Protein AF-A0A6J4FYZ9-F1 (afdb_monomer_lite)

Structure (mmCIF, N/CA/C/O backbone):
data_AF-A0A6J4FYZ9-F1
#
_entry.id   AF-A0A6J4FYZ9-F1
#
loop_
_atom_site.group_PDB
_atom_site.id
_atom_site.type_symbol
_atom_site.label_atom_id
_atom_site.label_alt_id
_atom_site.label_comp_id
_atom_site.label_asym_id
_atom_site.label_entity_id
_atom_site.label_seq_id
_atom_site.pdbx_PDB_ins_code
_atom_site.Cartn_x
_atom_site.Cartn_y
_atom_site.Cartn_z
_atom_site.occupancy
_atom_site.B_iso_or_equiv
_atom_site.auth_seq_id
_atom_site.auth_comp_id
_atom_site.auth_asym_id
_atom_site.auth_atom_id
_atom_site.pdbx_PDB_model_num
ATOM 1 N N . MET A 1 1 ? 8.877 -16.671 -11.175 1.00 48.12 1 MET A N 1
ATOM 2 C CA . MET A 1 1 ? 9.199 -16.629 -12.621 1.00 48.12 1 MET A CA 1
ATOM 3 C C . MET A 1 1 ? 9.478 -15.186 -12.995 1.00 48.12 1 MET A C 1
ATOM 5 O O . MET A 1 1 ? 8.787 -14.317 -12.484 1.00 48.12 1 MET A O 1
ATOM 9 N N . ASN A 1 2 ? 10.513 -14.926 -13.794 1.00 56.50 2 ASN A N 1
ATOM 10 C CA . ASN A 1 2 ? 10.922 -13.568 -14.157 1.00 56.50 2 ASN A CA 1
ATOM 11 C C . ASN A 1 2 ? 10.062 -13.095 -15.345 1.00 56.50 2 ASN A C 1
ATOM 13 O O . ASN A 1 2 ? 10.163 -13.687 -16.417 1.00 56.50 2 ASN A O 1
ATOM 17 N N . ALA A 1 3 ? 9.206 -12.084 -15.159 1.00 58.06 3 ALA A N 1
ATOM 18 C CA . ALA A 1 3 ? 8.241 -11.637 -16.180 1.00 58.06 3 ALA A CA 1
ATOM 19 C C . ALA A 1 3 ? 8.915 -11.150 -17.482 1.00 58.06 3 ALA A C 1
ATOM 21 O O . ALA A 1 3 ? 8.350 -11.272 -18.563 1.00 58.06 3 ALA A O 1
ATOM 22 N N . CYS A 1 4 ? 10.171 -10.695 -17.396 1.00 62.91 4 CYS A N 1
ATOM 23 C CA . CYS A 1 4 ? 10.978 -10.275 -18.546 1.00 62.91 4 CYS A CA 1
ATOM 24 C C . CYS A 1 4 ? 11.865 -11.383 -19.146 1.00 62.91 4 CYS A C 1
ATOM 26 O O . CYS A 1 4 ? 12.664 -11.100 -20.038 1.00 62.91 4 CYS A O 1
ATOM 28 N N . ALA A 1 5 ? 11.766 -12.638 -18.692 1.00 65.81 5 ALA A N 1
ATOM 29 C CA . ALA A 1 5 ? 12.561 -13.739 -19.254 1.00 65.81 5 ALA A CA 1
ATOM 30 C C . ALA A 1 5 ? 12.442 -13.898 -20.791 1.00 65.81 5 ALA A C 1
ATOM 32 O O . ALA A 1 5 ? 13.448 -14.240 -21.412 1.00 65.81 5 ALA A O 1
ATOM 33 N N . PRO A 1 6 ? 11.280 -13.642 -21.429 1.00 64.19 6 PRO A N 1
ATOM 34 C CA . PRO A 1 6 ? 11.163 -13.677 -22.888 1.00 64.19 6 PRO A CA 1
ATOM 35 C C . PRO A 1 6 ? 12.005 -12.599 -23.585 1.00 64.19 6 PRO A C 1
ATOM 37 O O . PRO A 1 6 ? 12.701 -12.907 -24.545 1.00 64.19 6 PRO A O 1
ATOM 40 N N . LEU A 1 7 ? 12.003 -11.369 -23.059 1.00 64.06 7 LEU A N 1
ATOM 41 C CA . LEU A 1 7 ? 12.799 -10.244 -23.569 1.00 64.06 7 LEU A CA 1
ATOM 42 C C . LEU A 1 7 ? 14.304 -10.535 -23.504 1.00 64.06 7 LEU A C 1
ATOM 44 O O . LEU A 1 7 ? 15.018 -10.307 -24.477 1.00 64.06 7 LEU A O 1
ATOM 48 N N . HIS A 1 8 ? 14.767 -11.109 -22.389 1.00 64.06 8 HIS A N 1
ATOM 49 C CA . HIS A 1 8 ? 16.162 -11.533 -22.237 1.00 64.06 8 HIS A CA 1
ATOM 50 C C . HIS A 1 8 ? 16.571 -12.571 -23.291 1.00 64.06 8 HIS A C 1
ATOM 52 O O . HIS A 1 8 ? 17.593 -12.400 -23.944 1.00 64.06 8 HIS A O 1
ATOM 58 N N . ARG A 1 9 ? 15.749 -13.604 -23.527 1.00 68.69 9 ARG A N 1
ATOM 59 C CA . ARG A 1 9 ? 16.063 -14.638 -24.531 1.00 68.69 9 ARG A CA 1
ATOM 60 C C . ARG A 1 9 ? 16.143 -14.084 -25.951 1.00 68.69 9 ARG A C 1
ATOM 62 O O . ARG A 1 9 ? 16.980 -14.538 -26.725 1.00 68.69 9 ARG A O 1
ATOM 69 N N . THR A 1 10 ? 15.277 -13.137 -26.308 1.00 69.38 10 THR A N 1
ATOM 70 C CA . THR A 1 10 ? 15.318 -12.499 -27.632 1.00 69.38 10 THR A CA 1
ATOM 71 C C . THR A 1 10 ? 16.612 -11.703 -27.813 1.00 69.38 10 THR A C 1
ATOM 73 O O . THR A 1 10 ? 17.240 -11.796 -28.865 1.00 69.38 10 THR A O 1
ATOM 76 N N . TYR A 1 11 ? 17.054 -10.992 -26.770 1.00 71.38 11 TYR A N 1
ATOM 77 C CA . TYR A 1 11 ? 18.312 -10.244 -26.783 1.00 71.38 11 TYR A CA 1
ATOM 78 C C . TYR A 1 11 ? 19.535 -11.169 -26.877 1.00 71.38 11 TYR A C 1
ATOM 80 O O . TYR A 1 11 ? 20.395 -10.971 -27.735 1.00 71.38 11 TYR A O 1
ATOM 88 N N . ASP A 1 12 ? 19.576 -12.226 -26.061 1.00 75.94 12 ASP A N 1
ATOM 89 C CA . ASP A 1 12 ? 20.669 -13.207 -26.052 1.00 75.94 12 ASP A CA 1
ATOM 90 C C . ASP A 1 12 ? 20.835 -13.881 -27.423 1.00 75.94 12 ASP A C 1
ATOM 92 O O . ASP A 1 12 ? 21.948 -14.020 -27.930 1.00 75.94 12 ASP A O 1
ATOM 96 N N . ASN A 1 13 ? 19.725 -14.248 -28.071 1.00 73.88 13 ASN A N 1
ATOM 97 C CA . ASN A 1 13 ? 19.752 -14.865 -29.397 1.00 73.88 13 ASN A CA 1
ATOM 98 C C . ASN A 1 13 ? 20.240 -13.903 -30.489 1.00 73.88 13 ASN A C 1
ATOM 100 O O . ASN A 1 13 ? 20.984 -14.328 -31.374 1.00 73.88 13 ASN A O 1
ATOM 104 N N . ALA A 1 14 ? 19.864 -12.622 -30.424 1.00 74.12 14 ALA A N 1
ATOM 105 C CA . ALA A 1 14 ? 20.330 -11.610 -31.371 1.00 74.12 14 ALA A CA 1
ATOM 106 C C . ALA A 1 14 ? 21.842 -11.358 -31.232 1.00 74.12 14 ALA A C 1
ATOM 108 O O . ALA A 1 14 ? 22.560 -11.318 -32.232 1.00 74.12 14 ALA A O 1
ATOM 109 N N . VAL A 1 15 ? 22.346 -11.272 -29.995 1.00 80.75 15 VAL A N 1
ATOM 110 C CA . VAL A 1 15 ? 23.783 -11.112 -29.712 1.00 80.75 15 VAL A CA 1
ATOM 111 C C . VAL A 1 15 ? 24.579 -12.338 -30.169 1.00 80.75 15 VAL A C 1
ATOM 113 O O . VAL A 1 15 ? 25.632 -12.189 -30.789 1.00 80.75 15 VAL A O 1
ATOM 116 N N . LEU A 1 16 ? 24.073 -13.552 -29.925 1.00 80.56 16 LEU A N 1
ATOM 117 C CA . LEU A 1 16 ? 24.716 -14.791 -30.376 1.00 80.56 16 LEU A CA 1
ATOM 118 C C . LEU A 1 16 ? 24.737 -14.921 -31.904 1.00 80.56 16 LEU A C 1
ATOM 120 O O . LEU A 1 16 ? 25.735 -15.374 -32.462 1.00 80.56 16 LEU A O 1
ATOM 124 N N . ALA A 1 17 ? 23.664 -14.519 -32.589 1.00 77.12 17 ALA A N 1
ATOM 125 C CA . ALA A 1 17 ? 23.619 -14.508 -34.050 1.00 77.12 17 ALA A CA 1
ATOM 126 C C . ALA A 1 17 ? 24.624 -13.503 -34.638 1.00 77.12 17 ALA A C 1
ATOM 128 O O . ALA A 1 17 ? 25.357 -13.841 -35.566 1.00 77.12 17 ALA A O 1
ATOM 129 N N . PHE A 1 18 ? 24.721 -12.307 -34.049 1.00 80.69 18 PHE A N 1
ATOM 130 C CA . PHE A 1 18 ? 25.707 -11.298 -34.438 1.00 80.69 18 PHE A CA 1
ATOM 131 C C . PHE A 1 18 ? 27.148 -11.790 -34.229 1.00 80.69 18 PHE A C 1
ATOM 133 O O . PHE A 1 18 ? 27.978 -11.659 -35.127 1.00 80.69 18 PHE A O 1
ATOM 140 N N . ALA A 1 19 ? 27.436 -12.416 -33.082 1.00 83.94 19 ALA A N 1
ATOM 141 C CA . ALA A 1 19 ? 28.751 -12.984 -32.786 1.00 83.94 19 ALA A CA 1
ATOM 142 C C . ALA A 1 19 ? 29.154 -14.082 -33.786 1.00 83.94 19 ALA A C 1
ATOM 144 O O . ALA A 1 19 ? 30.254 -14.027 -34.330 1.00 83.94 19 ALA A O 1
ATOM 145 N N . ARG A 1 20 ? 28.247 -15.016 -34.108 1.00 83.06 20 ARG A N 1
ATOM 146 C CA . ARG A 1 20 ? 28.497 -16.065 -35.117 1.00 83.06 20 ARG A CA 1
ATOM 147 C C . ARG A 1 20 ? 28.809 -15.489 -36.493 1.00 83.06 20 ARG A C 1
ATOM 149 O O . ARG A 1 20 ? 29.720 -15.953 -37.166 1.00 83.06 20 ARG A O 1
ATOM 156 N N . PHE A 1 21 ? 28.096 -14.441 -36.893 1.00 79.31 21 PHE A N 1
ATOM 157 C CA . PHE A 1 21 ? 28.334 -13.803 -38.184 1.00 79.31 21 PHE A CA 1
ATOM 158 C C . PHE A 1 21 ? 29.708 -13.116 -38.244 1.00 79.31 21 PHE A C 1
ATOM 160 O O . PHE A 1 21 ? 30.358 -13.102 -39.288 1.00 79.31 21 PHE A O 1
ATOM 167 N N . LEU A 1 22 ? 30.180 -12.557 -37.124 1.00 83.50 22 LEU A N 1
ATOM 168 C CA . LEU A 1 22 ? 31.539 -12.019 -37.025 1.00 83.50 22 LEU A CA 1
ATOM 169 C C . LEU A 1 22 ? 32.599 -13.125 -37.079 1.00 83.50 22 LEU A C 1
ATOM 171 O O . LEU A 1 22 ? 33.616 -12.940 -37.744 1.00 83.50 22 LEU A O 1
ATOM 175 N N . GLU A 1 23 ? 32.358 -14.264 -36.426 1.00 85.19 23 GLU A N 1
ATOM 176 C CA . GLU A 1 23 ? 33.244 -15.436 -36.474 1.00 85.19 23 GLU A CA 1
ATOM 177 C C . GLU A 1 23 ? 33.387 -15.982 -37.903 1.00 85.19 23 GLU A C 1
ATOM 179 O O . GLU A 1 23 ? 34.497 -16.277 -38.337 1.00 85.19 23 GLU A O 1
ATOM 184 N N . GLU A 1 24 ? 32.295 -16.038 -38.669 1.00 83.81 24 GLU A N 1
ATOM 185 C CA . GLU A 1 24 ? 32.300 -16.476 -40.074 1.00 83.81 24 GLU A CA 1
ATOM 186 C C . GLU A 1 24 ? 33.081 -15.535 -41.005 1.00 83.81 24 GLU A C 1
ATOM 188 O O . GLU A 1 24 ? 33.586 -15.961 -42.044 1.00 83.81 24 GLU A O 1
ATOM 193 N N . GLN A 1 25 ? 33.183 -14.251 -40.652 1.00 79.75 25 GLN A N 1
ATOM 194 C CA . GLN A 1 25 ? 33.897 -13.236 -41.439 1.00 79.75 25 GLN A CA 1
ATOM 195 C C . GLN A 1 25 ? 35.332 -12.998 -40.950 1.00 79.75 25 GLN A C 1
ATOM 197 O O . GLN A 1 25 ? 36.050 -12.185 -41.540 1.00 79.75 25 GLN A O 1
ATOM 202 N N . ALA A 1 26 ? 35.748 -13.663 -39.872 1.00 86.31 26 ALA A N 1
ATOM 203 C CA . ALA A 1 26 ? 37.076 -13.501 -39.309 1.00 86.31 26 ALA A CA 1
ATOM 204 C C . ALA A 1 26 ? 38.130 -14.174 -40.196 1.00 86.31 26 ALA A C 1
ATOM 206 O O . ALA A 1 26 ? 38.008 -15.339 -40.573 1.00 86.31 26 ALA A O 1
ATOM 207 N N . VAL A 1 27 ? 39.209 -13.448 -40.482 1.00 83.94 27 VAL A N 1
ATOM 208 C CA . VAL A 1 27 ? 40.411 -13.995 -41.122 1.00 83.94 27 VAL A CA 1
ATOM 209 C C . VAL A 1 27 ? 41.533 -13.914 -40.096 1.00 83.94 27 VAL A C 1
ATOM 211 O O . VAL A 1 27 ? 41.786 -12.844 -39.546 1.00 83.94 27 VAL A O 1
ATOM 214 N N . ASP A 1 28 ? 42.144 -15.056 -39.774 1.00 84.25 28 ASP A N 1
ATOM 215 C CA . ASP A 1 28 ? 43.159 -15.192 -38.715 1.00 84.25 28 ASP A CA 1
ATOM 216 C C . ASP A 1 28 ? 42.717 -14.632 -37.345 1.00 84.25 28 ASP A C 1
ATOM 218 O O . ASP A 1 28 ? 43.511 -14.093 -36.575 1.00 84.25 28 ASP A O 1
ATOM 222 N N . GLY A 1 29 ? 41.421 -14.740 -37.034 1.00 82.50 29 GLY A N 1
ATOM 223 C CA . GLY A 1 29 ? 40.842 -14.237 -35.783 1.00 82.50 29 GLY A CA 1
ATOM 224 C C . GLY A 1 29 ? 40.649 -12.718 -35.734 1.00 82.50 29 GLY A C 1
ATOM 225 O O . GLY A 1 29 ? 40.253 -12.189 -34.697 1.00 82.50 29 GLY A O 1
ATOM 226 N N . ALA A 1 30 ? 40.894 -12.011 -36.840 1.00 84.75 30 ALA A N 1
ATOM 227 C CA . ALA A 1 30 ? 40.659 -10.580 -36.962 1.00 84.75 30 ALA A CA 1
ATOM 228 C C . ALA A 1 30 ? 39.452 -10.290 -37.864 1.00 84.75 30 ALA A C 1
ATOM 230 O O . ALA A 1 30 ? 39.295 -10.869 -38.940 1.00 84.75 30 ALA A O 1
ATOM 231 N N . VAL A 1 31 ? 38.620 -9.335 -37.441 1.00 87.69 31 VAL A N 1
ATOM 232 C CA . VAL A 1 31 ? 37.529 -8.783 -38.252 1.00 87.69 31 VAL A CA 1
ATOM 233 C C . VAL A 1 31 ? 37.805 -7.297 -38.496 1.00 87.69 31 VAL A C 1
ATOM 235 O O . VAL A 1 31 ? 37.980 -6.547 -37.532 1.00 87.69 31 VAL A O 1
ATOM 238 N N . PRO A 1 32 ? 37.840 -6.828 -39.757 1.00 88.69 32 PRO A N 1
ATOM 239 C CA . PRO A 1 32 ? 38.005 -5.409 -40.054 1.00 88.69 32 PRO A CA 1
ATOM 240 C C . PRO A 1 32 ? 36.867 -4.566 -39.464 1.00 88.69 32 PRO A C 1
ATOM 242 O O . PRO A 1 32 ? 35.693 -4.913 -39.596 1.00 88.69 32 PRO A O 1
ATOM 245 N N . VAL A 1 33 ? 37.198 -3.411 -38.881 1.00 84.38 33 VAL A N 1
ATOM 246 C CA . VAL A 1 33 ? 36.219 -2.512 -38.233 1.00 84.38 33 VAL A CA 1
ATOM 247 C C . VAL A 1 33 ? 35.094 -2.092 -39.186 1.00 84.38 33 VAL A C 1
ATOM 249 O O . VAL A 1 33 ? 33.934 -2.023 -38.782 1.00 84.38 33 VAL A O 1
ATOM 252 N N . ASP A 1 34 ? 35.404 -1.878 -40.463 1.00 85.25 34 ASP A N 1
ATOM 253 C CA . ASP A 1 34 ? 34.407 -1.485 -41.465 1.00 85.25 34 ASP A CA 1
ATOM 254 C C . ASP A 1 34 ? 33.380 -2.595 -41.734 1.00 85.25 34 ASP A C 1
ATOM 256 O O . ASP A 1 34 ? 32.220 -2.313 -42.029 1.00 85.25 34 ASP A O 1
ATOM 260 N N . ARG A 1 35 ? 33.768 -3.867 -41.560 1.00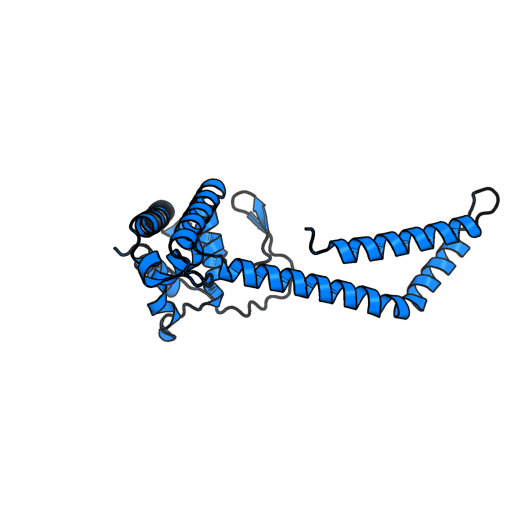 81.44 35 ARG A N 1
ATOM 261 C CA . ARG A 1 35 ? 32.851 -5.015 -41.656 1.00 81.44 35 ARG A CA 1
ATOM 262 C C . ARG A 1 35 ? 31.927 -5.099 -40.449 1.00 81.44 35 ARG A C 1
ATOM 264 O O . ARG A 1 35 ? 30.744 -5.372 -40.632 1.00 81.44 35 ARG A O 1
ATOM 271 N N . ILE A 1 36 ? 32.439 -4.805 -39.252 1.00 84.38 36 ILE A N 1
ATOM 272 C CA . ILE A 1 36 ? 31.635 -4.732 -38.023 1.00 84.38 36 ILE A CA 1
ATOM 273 C C . ILE A 1 36 ? 30.574 -3.635 -38.162 1.00 84.38 36 ILE A C 1
ATOM 275 O O . ILE A 1 36 ? 29.399 -3.886 -37.908 1.00 84.38 36 ILE A O 1
ATOM 279 N N . ARG A 1 37 ? 30.968 -2.442 -38.630 1.00 85.19 37 ARG A N 1
ATOM 280 C CA . ARG A 1 37 ? 30.043 -1.319 -38.862 1.00 85.19 37 ARG A CA 1
ATOM 281 C C . ARG A 1 37 ? 28.991 -1.650 -39.916 1.00 85.19 37 ARG A C 1
ATOM 283 O O . ARG A 1 37 ? 27.810 -1.541 -39.632 1.00 85.19 37 ARG A O 1
ATOM 290 N N . ALA A 1 38 ? 29.399 -2.173 -41.073 1.00 83.31 38 ALA A N 1
ATOM 291 C CA . ALA A 1 38 ? 28.464 -2.554 -42.134 1.00 83.31 38 ALA A CA 1
ATOM 292 C C . ALA A 1 38 ? 27.500 -3.687 -41.734 1.00 83.31 38 ALA A C 1
ATOM 294 O O . ALA A 1 38 ? 26.437 -3.843 -42.335 1.00 83.31 38 ALA A O 1
ATOM 295 N N . LEU A 1 39 ? 27.881 -4.535 -40.776 1.00 79.75 39 LEU A N 1
ATOM 296 C CA . LEU A 1 39 ? 26.996 -5.553 -40.215 1.00 79.75 39 LEU A CA 1
ATOM 297 C C . LEU A 1 39 ? 26.031 -4.952 -39.189 1.00 79.75 39 LEU A C 1
ATOM 299 O O . LEU A 1 39 ? 24.847 -5.265 -39.234 1.00 79.75 39 LEU A O 1
ATOM 303 N N . ALA A 1 40 ? 26.512 -4.071 -38.311 1.00 79.81 40 ALA A N 1
ATOM 304 C CA . ALA A 1 40 ? 25.669 -3.351 -37.360 1.00 79.81 40 ALA A CA 1
ATOM 305 C C . ALA A 1 40 ? 24.629 -2.476 -38.080 1.00 79.81 40 ALA A C 1
ATOM 307 O O . ALA A 1 40 ? 23.451 -2.537 -37.745 1.00 79.81 40 ALA A O 1
ATOM 308 N N . ASP A 1 41 ? 25.036 -1.746 -39.120 1.00 82.19 41 ASP A N 1
ATOM 309 C CA . ASP A 1 41 ? 24.139 -0.915 -39.930 1.00 82.19 41 ASP A CA 1
ATOM 310 C C . ASP A 1 41 ? 23.083 -1.760 -40.651 1.00 82.19 41 ASP A C 1
ATOM 312 O O . ASP A 1 41 ? 21.925 -1.358 -40.735 1.00 82.19 41 ASP A O 1
ATOM 316 N N . ARG A 1 42 ? 23.450 -2.961 -41.123 1.00 76.06 42 ARG A N 1
ATOM 317 C CA . ARG A 1 42 ? 22.486 -3.919 -41.687 1.00 76.06 42 ARG A CA 1
ATOM 318 C C . ARG A 1 42 ? 21.531 -4.457 -40.638 1.00 76.06 42 ARG A C 1
ATOM 320 O O . ARG A 1 42 ? 20.342 -4.464 -40.899 1.00 76.06 42 ARG A O 1
ATOM 327 N N . LEU A 1 43 ? 22.013 -4.826 -39.455 1.00 72.75 43 LEU A N 1
ATOM 328 C CA . LEU A 1 43 ? 21.160 -5.289 -38.360 1.00 72.75 43 LEU A CA 1
ATOM 329 C C . LEU A 1 43 ? 20.169 -4.202 -37.912 1.00 72.75 43 LEU A C 1
ATOM 331 O O . LEU A 1 43 ? 19.038 -4.506 -37.551 1.00 72.75 43 LEU A O 1
ATOM 335 N N . VAL A 1 44 ? 20.581 -2.932 -37.952 1.00 72.62 44 VAL A N 1
ATOM 336 C CA . VAL A 1 44 ? 19.715 -1.779 -37.664 1.00 72.62 44 VAL A CA 1
ATOM 337 C C . VAL A 1 44 ? 18.726 -1.527 -38.808 1.00 72.62 44 VAL A C 1
ATOM 339 O O . VAL A 1 44 ? 17.555 -1.268 -38.544 1.00 72.62 44 VAL A O 1
ATOM 342 N N . ALA A 1 45 ? 19.156 -1.641 -40.067 1.00 71.31 45 ALA A N 1
ATOM 343 C CA . ALA A 1 45 ? 18.296 -1.458 -41.240 1.00 71.31 45 ALA A CA 1
ATOM 344 C C . ALA A 1 45 ? 17.271 -2.597 -41.416 1.00 71.31 45 ALA A C 1
ATOM 346 O O . ALA A 1 45 ? 16.108 -2.340 -41.717 1.00 71.31 45 ALA A O 1
ATOM 347 N N . GLU A 1 46 ? 17.686 -3.841 -41.181 1.00 64.62 46 GLU A N 1
ATOM 348 C CA . GLU A 1 46 ? 16.847 -5.047 -41.107 1.00 64.62 46 GLU A CA 1
ATOM 349 C C . GLU A 1 46 ? 16.104 -5.142 -39.765 1.00 64.62 46 GLU A C 1
ATOM 351 O O . GLU A 1 46 ? 15.185 -5.943 -39.617 1.00 64.62 46 GLU A O 1
ATOM 356 N N . GLY A 1 47 ? 16.440 -4.286 -38.793 1.00 56.66 47 GLY A N 1
ATOM 357 C CA . GLY A 1 47 ? 15.803 -4.206 -37.477 1.00 56.66 47 GLY A CA 1
ATOM 358 C C . GLY A 1 47 ? 14.289 -3.988 -37.542 1.00 56.66 47 GLY A C 1
ATOM 359 O O . GLY A 1 47 ? 13.586 -4.366 -36.609 1.00 56.66 47 GLY A O 1
ATOM 360 N N . GLY A 1 48 ? 13.764 -3.502 -38.673 1.00 60.31 48 GLY A N 1
ATOM 361 C CA . GLY A 1 48 ? 12.327 -3.478 -38.956 1.00 60.31 48 GLY A CA 1
ATOM 362 C C . GLY A 1 48 ? 11.651 -4.860 -38.981 1.00 60.31 48 GLY A C 1
ATOM 363 O O . GLY A 1 48 ? 10.455 -4.936 -38.717 1.00 60.31 48 GLY A O 1
ATOM 364 N N . GLU A 1 49 ? 12.382 -5.952 -39.240 1.00 60.56 49 GLU A N 1
ATOM 365 C CA . GLU A 1 49 ? 11.876 -7.335 -39.151 1.00 60.56 49 GLU A CA 1
ATOM 366 C C . GLU A 1 49 ? 11.966 -7.918 -37.731 1.00 60.56 49 GLU A C 1
ATOM 368 O O . GLU A 1 49 ? 11.211 -8.827 -37.383 1.00 60.56 49 GLU A O 1
ATOM 373 N N . LEU A 1 50 ? 12.858 -7.387 -36.886 1.00 66.75 50 LEU A N 1
ATOM 374 C CA . LEU A 1 50 ? 12.976 -7.765 -35.472 1.00 66.75 50 LEU A CA 1
ATOM 375 C C . LEU A 1 50 ? 12.022 -6.967 -34.575 1.00 66.75 50 LEU A C 1
ATOM 377 O O . LEU A 1 50 ? 11.615 -7.466 -33.524 1.00 66.75 50 LEU A O 1
ATOM 381 N N . GLU A 1 51 ? 11.623 -5.768 -35.000 1.00 70.06 51 GLU A N 1
ATOM 382 C CA . GLU A 1 51 ? 10.668 -4.901 -34.304 1.00 70.06 51 GLU A CA 1
ATOM 383 C C . GLU A 1 51 ? 9.371 -5.641 -33.912 1.00 70.06 51 GLU A C 1
ATOM 385 O O . GLU A 1 51 ? 9.027 -5.629 -32.730 1.00 70.06 51 GLU A O 1
ATOM 390 N N . PRO A 1 52 ? 8.698 -6.412 -34.795 1.00 73.44 52 PRO A N 1
ATOM 391 C CA . PRO A 1 52 ? 7.502 -7.172 -34.426 1.00 73.44 52 PRO A CA 1
ATOM 392 C C . PRO A 1 52 ? 7.767 -8.220 -33.338 1.00 73.44 52 PRO A C 1
ATOM 394 O O . PRO A 1 52 ? 6.904 -8.470 -32.494 1.00 73.44 52 PRO A O 1
ATOM 397 N N . HIS A 1 53 ? 8.957 -8.830 -33.329 1.00 70.50 53 HIS A N 1
ATOM 398 C CA . HIS A 1 53 ? 9.343 -9.812 -32.317 1.00 70.50 53 HIS A CA 1
ATOM 399 C C . HIS A 1 53 ? 9.596 -9.155 -30.956 1.00 70.50 53 HIS A C 1
ATOM 401 O O . HIS A 1 53 ? 9.158 -9.689 -29.931 1.00 70.50 53 HIS A O 1
ATOM 407 N N . PHE A 1 54 ? 10.251 -7.992 -30.933 1.00 72.50 54 PHE A N 1
ATOM 408 C CA . PHE A 1 54 ? 10.449 -7.214 -29.710 1.00 72.50 54 PHE A CA 1
ATOM 409 C C . PHE A 1 54 ? 9.132 -6.648 -29.180 1.00 72.50 54 PHE A C 1
ATOM 411 O O . PHE A 1 54 ? 8.831 -6.855 -28.003 1.00 72.50 54 PHE A O 1
ATOM 418 N N . SER A 1 55 ? 8.298 -6.050 -30.036 1.00 76.50 55 SER A N 1
ATOM 419 C CA . SER A 1 55 ? 6.974 -5.548 -29.649 1.00 76.50 55 SER A CA 1
ATOM 420 C C . SER A 1 55 ? 6.075 -6.665 -29.106 1.00 76.50 55 SER A C 1
ATOM 422 O O . SER A 1 55 ? 5.371 -6.471 -28.116 1.00 76.50 55 SER A O 1
ATOM 424 N N . ALA A 1 56 ? 6.110 -7.866 -29.698 1.00 77.50 56 ALA A N 1
ATOM 425 C CA . ALA A 1 56 ? 5.353 -9.013 -29.193 1.00 77.50 56 ALA A CA 1
ATOM 426 C C . ALA A 1 56 ? 5.865 -9.496 -27.823 1.00 77.50 56 ALA A C 1
ATOM 428 O O . ALA A 1 56 ? 5.065 -9.803 -26.934 1.00 77.50 56 ALA A O 1
ATOM 429 N N . ALA A 1 57 ? 7.186 -9.549 -27.628 1.00 76.19 57 ALA A N 1
ATOM 430 C CA . ALA A 1 57 ? 7.788 -9.915 -26.346 1.00 76.19 57 ALA A CA 1
ATOM 431 C C . ALA A 1 57 ? 7.492 -8.875 -25.249 1.00 76.19 57 ALA A C 1
ATOM 433 O O . ALA A 1 57 ? 7.210 -9.245 -24.106 1.00 76.19 57 ALA A O 1
ATOM 434 N N . GLU A 1 58 ? 7.502 -7.589 -25.597 1.00 77.44 58 GLU A N 1
ATOM 435 C CA . GLU A 1 58 ? 7.107 -6.493 -24.714 1.00 77.44 58 GLU A CA 1
ATOM 436 C C . GLU A 1 58 ? 5.626 -6.586 -24.337 1.00 77.44 58 GLU A C 1
ATOM 438 O O . GLU A 1 58 ? 5.299 -6.584 -23.149 1.00 77.44 58 GLU A O 1
ATOM 443 N N . ALA A 1 59 ? 4.732 -6.766 -25.313 1.00 79.56 59 ALA A N 1
ATOM 444 C CA . ALA A 1 59 ? 3.301 -6.927 -25.065 1.00 79.56 59 ALA A CA 1
ATOM 445 C C . ALA A 1 59 ? 3.009 -8.120 -24.138 1.00 79.56 59 ALA A C 1
ATOM 447 O O . ALA A 1 59 ? 2.199 -8.012 -23.212 1.00 79.56 59 ALA A O 1
ATOM 448 N N . LEU A 1 60 ? 3.711 -9.244 -24.330 1.00 77.94 60 LEU A N 1
ATOM 449 C CA . LEU A 1 60 ? 3.631 -10.403 -23.440 1.00 77.94 60 LEU A CA 1
ATOM 450 C C . LEU A 1 60 ? 4.092 -10.060 -22.020 1.00 77.94 60 LEU A C 1
ATOM 452 O O . LEU A 1 60 ? 3.374 -10.369 -21.068 1.00 77.94 60 LEU A O 1
ATOM 456 N N . CYS A 1 61 ? 5.233 -9.388 -21.869 1.00 78.00 61 CYS A N 1
ATOM 457 C CA . CYS A 1 61 ? 5.733 -8.951 -20.566 1.00 78.00 61 CYS A CA 1
ATOM 458 C C . CYS A 1 61 ? 4.727 -8.033 -19.855 1.00 78.00 61 CYS A C 1
ATOM 460 O O . CYS A 1 61 ? 4.332 -8.308 -18.720 1.00 78.00 61 CYS A O 1
ATOM 462 N N . VAL A 1 62 ? 4.233 -7.000 -20.544 1.00 79.44 62 VAL A N 1
ATOM 463 C CA . VAL A 1 62 ? 3.218 -6.073 -20.021 1.00 79.44 62 VAL A CA 1
ATOM 464 C C . VAL A 1 62 ? 1.954 -6.828 -19.608 1.00 79.44 62 VAL A C 1
ATOM 466 O O . VAL A 1 62 ? 1.425 -6.590 -18.521 1.00 79.44 62 VAL A O 1
ATOM 469 N N . SER A 1 63 ? 1.488 -7.778 -20.424 1.00 73.50 63 SER A N 1
ATOM 470 C CA . SER A 1 63 ? 0.303 -8.582 -20.105 1.00 73.50 63 SER A CA 1
ATOM 471 C C . SER A 1 63 ? 0.498 -9.453 -18.860 1.00 73.50 63 SER A C 1
ATOM 473 O O . SER A 1 63 ? -0.401 -9.524 -18.024 1.00 73.50 63 SER A O 1
ATOM 475 N N . GLN A 1 64 ? 1.678 -10.058 -18.685 1.00 73.44 64 GLN A N 1
ATOM 476 C CA . GLN A 1 64 ? 2.002 -10.886 -17.522 1.00 73.44 64 GLN A CA 1
ATOM 477 C C . GLN A 1 64 ? 2.147 -10.044 -16.259 1.00 73.44 64 GLN A C 1
ATOM 479 O O . GLN A 1 64 ? 1.613 -10.413 -15.215 1.00 73.44 64 GLN A O 1
ATOM 484 N N . VAL A 1 65 ? 2.819 -8.893 -16.346 1.00 71.31 65 VAL A N 1
ATOM 485 C CA . VAL A 1 65 ? 2.912 -7.934 -15.239 1.00 71.31 65 VAL A CA 1
ATOM 486 C C . VAL A 1 65 ? 1.516 -7.470 -14.830 1.00 71.31 65 VAL A C 1
ATOM 488 O O . VAL A 1 65 ? 1.199 -7.487 -13.643 1.00 71.31 65 VAL A O 1
ATOM 491 N N . ARG A 1 66 ? 0.651 -7.140 -15.795 1.00 67.81 66 ARG A N 1
ATOM 492 C CA . ARG A 1 66 ? -0.736 -6.737 -15.534 1.00 67.81 66 ARG A CA 1
ATOM 493 C C . ARG A 1 66 ? -1.565 -7.867 -14.922 1.00 67.81 66 ARG A C 1
ATOM 495 O O . ARG A 1 66 ? -2.302 -7.625 -13.975 1.00 67.81 66 ARG A O 1
ATOM 502 N N . ALA A 1 67 ? -1.433 -9.096 -15.417 1.00 60.19 67 ALA A N 1
ATOM 503 C CA . ALA A 1 67 ? -2.102 -10.261 -14.838 1.00 60.19 67 ALA A CA 1
ATOM 504 C C . ALA A 1 67 ? -1.650 -10.500 -13.388 1.00 60.19 67 ALA A C 1
ATOM 506 O O . ALA A 1 67 ? -2.483 -10.684 -12.505 1.00 60.19 67 ALA A O 1
ATOM 507 N N . HIS A 1 68 ? -0.347 -10.392 -13.118 1.00 64.12 68 HIS A N 1
ATOM 508 C CA . HIS A 1 68 ? 0.197 -10.475 -11.764 1.00 64.12 68 HIS A CA 1
ATOM 509 C C . HIS A 1 68 ? -0.269 -9.333 -10.858 1.00 64.12 68 HIS A C 1
ATOM 511 O O . HIS A 1 68 ? -0.512 -9.574 -9.679 1.00 64.12 68 HIS A O 1
ATOM 517 N N . GLN A 1 69 ? -0.412 -8.112 -11.379 1.00 62.72 69 GLN A N 1
ATOM 518 C CA . GLN A 1 69 ? -0.977 -6.983 -10.635 1.00 62.72 69 GLN A CA 1
ATOM 519 C C . GLN A 1 69 ? -2.445 -7.236 -10.279 1.00 62.72 69 GLN A C 1
ATOM 521 O O . GLN A 1 69 ? -2.807 -7.114 -9.113 1.00 62.72 69 GLN A O 1
ATOM 526 N N . LEU A 1 70 ? -3.261 -7.686 -11.236 1.00 57.03 70 LEU A N 1
ATOM 527 C CA . LEU A 1 70 ? -4.667 -8.031 -11.001 1.00 57.03 70 LEU A CA 1
ATOM 528 C C . LEU A 1 70 ? -4.816 -9.182 -9.995 1.00 57.03 70 LEU A C 1
ATOM 530 O O . LEU A 1 70 ? -5.675 -9.136 -9.112 1.00 57.03 70 LEU A O 1
ATOM 534 N N . ASP A 1 71 ? -3.965 -10.204 -10.078 1.00 54.91 71 ASP A N 1
ATOM 535 C CA . ASP A 1 71 ? -3.957 -11.286 -9.095 1.00 54.91 71 ASP A CA 1
ATOM 536 C C . ASP A 1 71 ? -3.460 -10.805 -7.727 1.00 54.91 71 ASP A C 1
ATOM 538 O O . ASP A 1 71 ? -4.039 -11.176 -6.706 1.00 54.91 71 ASP A O 1
ATOM 542 N N . ALA A 1 72 ? -2.459 -9.928 -7.662 1.00 60.12 72 ALA A N 1
ATOM 543 C CA . ALA A 1 72 ? -2.027 -9.316 -6.407 1.00 60.12 72 ALA A CA 1
ATOM 544 C C . ALA A 1 72 ? -3.138 -8.458 -5.775 1.00 60.12 72 ALA A C 1
ATOM 546 O O . ALA A 1 72 ? -3.336 -8.517 -4.563 1.00 60.12 72 ALA A O 1
ATOM 547 N N . GLU A 1 73 ? -3.912 -7.721 -6.574 1.00 61.75 73 GLU A N 1
ATOM 548 C CA . GLU A 1 73 ? -5.074 -6.941 -6.127 1.00 61.75 73 GLU A CA 1
ATOM 549 C C . GLU A 1 73 ? -6.195 -7.833 -5.574 1.00 61.75 73 GLU A C 1
ATOM 551 O O . GLU A 1 73 ? -6.819 -7.511 -4.555 1.00 61.75 73 GLU A O 1
ATOM 556 N N . ARG A 1 74 ? -6.425 -8.999 -6.190 1.00 61.19 74 ARG A N 1
ATOM 557 C CA . ARG A 1 74 ? -7.380 -10.005 -5.691 1.00 61.19 74 ARG A CA 1
ATOM 558 C C . ARG A 1 74 ? -6.958 -10.575 -4.336 1.00 61.19 74 ARG A C 1
ATOM 560 O O . ARG A 1 74 ? -7.813 -10.742 -3.468 1.00 61.19 74 ARG A O 1
ATOM 567 N N . HIS A 1 75 ? -5.658 -10.778 -4.127 1.00 70.62 75 HIS A N 1
ATOM 568 C CA . HIS A 1 75 ? -5.085 -11.343 -2.899 1.00 70.62 75 HIS A CA 1
ATOM 569 C C . HIS A 1 75 ? -4.572 -10.286 -1.902 1.00 70.62 75 HIS A C 1
ATOM 571 O O . HIS A 1 75 ? -3.920 -10.627 -0.909 1.00 70.62 75 HIS A O 1
ATOM 577 N N . ASN A 1 76 ? -4.868 -8.998 -2.115 1.00 84.88 76 ASN A N 1
ATOM 578 C CA . ASN A 1 76 ? -4.496 -7.928 -1.190 1.00 84.88 76 ASN A CA 1
ATOM 579 C C . ASN A 1 76 ? -5.447 -7.870 0.022 1.00 84.88 76 ASN A C 1
ATOM 581 O O . ASN A 1 76 ? -6.190 -6.907 0.219 1.00 84.88 76 ASN A O 1
ATOM 585 N N . TYR A 1 77 ? -5.441 -8.924 0.840 1.00 92.44 77 TYR A N 1
ATOM 586 C CA . TYR A 1 77 ? -6.334 -9.052 1.995 1.00 92.44 77 TYR A CA 1
ATOM 587 C C . TYR A 1 77 ? -6.085 -7.974 3.049 1.00 92.44 77 TYR A C 1
ATOM 589 O O . TYR A 1 77 ? -7.041 -7.403 3.565 1.00 92.44 77 TYR A O 1
ATOM 597 N N . LEU A 1 78 ? -4.824 -7.622 3.323 1.00 93.25 78 LEU A N 1
ATOM 598 C CA . LEU A 1 78 ? -4.503 -6.522 4.236 1.00 93.25 78 LEU A CA 1
ATOM 599 C C . LEU A 1 78 ? -5.030 -5.182 3.709 1.00 93.25 78 LEU A C 1
ATOM 601 O O . LEU A 1 78 ? -5.649 -4.427 4.456 1.00 93.25 78 LEU A O 1
ATOM 605 N N . GLY A 1 79 ? -4.839 -4.903 2.417 1.00 91.69 79 GLY A N 1
ATOM 606 C CA . GLY A 1 79 ? -5.380 -3.709 1.775 1.00 91.69 79 GLY A CA 1
ATOM 607 C C . GLY A 1 79 ? -6.903 -3.648 1.854 1.00 91.69 79 GLY A C 1
ATOM 608 O O . GLY A 1 79 ? -7.449 -2.591 2.156 1.00 91.69 79 GLY A O 1
ATOM 609 N N . ARG A 1 80 ? -7.598 -4.781 1.687 1.00 92.12 80 ARG A N 1
ATOM 610 C CA . ARG A 1 80 ? -9.058 -4.881 1.869 1.00 92.12 80 ARG A CA 1
ATOM 611 C C . ARG A 1 80 ? -9.487 -4.609 3.309 1.00 92.12 80 ARG A C 1
ATOM 613 O O . ARG A 1 80 ? -10.434 -3.857 3.517 1.00 92.12 80 ARG A O 1
ATOM 620 N N . ILE A 1 81 ? -8.768 -5.153 4.293 1.00 94.31 81 ILE A N 1
ATOM 621 C CA . ILE A 1 81 ? -9.004 -4.883 5.720 1.00 94.31 81 ILE A CA 1
ATOM 622 C C . ILE A 1 81 ? -8.907 -3.376 6.012 1.00 94.31 81 ILE A C 1
ATOM 624 O O . ILE A 1 81 ? -9.764 -2.823 6.701 1.00 94.31 81 ILE A O 1
ATOM 628 N N . ILE A 1 82 ? -7.887 -2.707 5.468 1.00 92.88 82 ILE A N 1
ATOM 629 C CA . ILE A 1 82 ? -7.677 -1.261 5.633 1.00 92.88 82 ILE A CA 1
ATOM 630 C C . ILE A 1 82 ? -8.771 -0.470 4.899 1.00 92.88 82 ILE A C 1
ATOM 632 O O . ILE A 1 82 ? -9.442 0.372 5.496 1.00 92.88 82 ILE A O 1
ATOM 636 N N . ALA A 1 83 ? -8.992 -0.765 3.616 1.00 92.06 83 ALA A N 1
ATOM 637 C CA . ALA A 1 83 ? -9.931 -0.046 2.758 1.00 92.06 83 ALA A CA 1
ATOM 638 C C . ALA A 1 83 ? -11.390 -0.204 3.205 1.00 92.06 83 ALA A C 1
ATOM 640 O O . ALA A 1 83 ? -12.180 0.718 3.020 1.00 92.06 83 ALA A O 1
ATOM 641 N N . LYS A 1 84 ? -11.757 -1.316 3.861 1.00 92.12 84 LYS A N 1
ATOM 642 C CA . LYS A 1 84 ? -13.109 -1.521 4.406 1.00 92.12 84 LYS A CA 1
ATOM 643 C C . LYS A 1 84 ? -13.529 -0.396 5.358 1.00 92.12 84 LYS A C 1
ATOM 645 O O . LYS A 1 84 ? -14.707 -0.055 5.400 1.00 92.12 84 LYS A O 1
ATOM 650 N N . ARG A 1 85 ? -12.586 0.221 6.080 1.00 90.00 85 ARG A N 1
ATOM 651 C CA . ARG A 1 85 ? -12.870 1.377 6.952 1.00 90.00 85 ARG A CA 1
ATOM 652 C C . ARG A 1 85 ? -13.095 2.678 6.206 1.00 90.00 85 ARG A C 1
ATOM 654 O O . ARG A 1 85 ? -13.811 3.542 6.698 1.00 90.00 85 ARG A O 1
ATOM 661 N N . LEU A 1 86 ? -12.528 2.778 5.016 1.00 92.19 86 LEU A N 1
ATOM 662 C CA . LEU A 1 86 ? -12.653 3.928 4.137 1.00 92.19 86 LEU A CA 1
ATOM 663 C C . LEU A 1 86 ? -13.806 3.773 3.145 1.00 92.19 86 LEU A C 1
ATOM 665 O O . LEU A 1 86 ? -14.040 4.696 2.383 1.00 92.19 86 LEU A O 1
ATOM 669 N N . ALA A 1 87 ? -14.528 2.644 3.148 1.00 90.62 87 ALA A N 1
ATOM 670 C CA . ALA A 1 87 ? -15.555 2.336 2.151 1.00 90.62 87 ALA A CA 1
ATOM 671 C C . ALA A 1 87 ? -16.556 3.487 1.960 1.00 90.62 87 ALA A C 1
ATOM 673 O O . ALA A 1 87 ? -16.754 3.941 0.845 1.00 90.62 87 ALA A O 1
ATOM 674 N N . HIS A 1 88 ? -17.079 4.035 3.058 1.00 91.12 88 HIS A N 1
ATOM 675 C CA . HIS A 1 88 ? -18.008 5.164 3.013 1.00 91.12 88 HIS A CA 1
ATOM 676 C C . HIS A 1 88 ? -17.398 6.449 2.423 1.00 91.12 88 HIS A C 1
ATOM 678 O O . HIS A 1 88 ? -18.108 7.186 1.757 1.00 91.12 88 HIS A O 1
ATOM 684 N N . LEU A 1 89 ? -16.099 6.708 2.628 1.00 92.31 89 LEU A N 1
ATOM 685 C CA . LEU A 1 89 ? -15.412 7.850 2.014 1.00 92.31 89 LEU A CA 1
ATOM 686 C C . LEU A 1 89 ? -15.152 7.605 0.525 1.00 92.31 89 LEU A C 1
ATOM 688 O O . LEU A 1 89 ? -15.318 8.508 -0.282 1.00 92.31 89 LEU A O 1
ATOM 692 N N . LEU A 1 90 ? -14.771 6.378 0.160 1.00 89.75 90 LEU A N 1
ATOM 693 C CA . LEU A 1 90 ? -14.504 5.983 -1.226 1.00 89.75 90 LEU A CA 1
ATOM 694 C C . LEU A 1 90 ? -15.769 5.963 -2.092 1.00 89.75 90 LEU A C 1
ATOM 696 O O . LEU A 1 90 ? -15.668 6.087 -3.312 1.00 89.75 90 LEU A O 1
ATOM 700 N N . ASP A 1 91 ? -16.928 5.763 -1.469 1.00 90.00 91 ASP A N 1
ATOM 701 C CA . ASP A 1 91 ? -18.231 5.770 -2.131 1.00 90.00 91 ASP A CA 1
ATOM 702 C C . ASP A 1 91 ? -18.893 7.167 -2.100 1.00 90.00 91 ASP A C 1
ATOM 704 O O . ASP A 1 91 ? -19.899 7.373 -2.775 1.00 90.00 91 ASP A O 1
ATOM 708 N N . ASP A 1 92 ? -18.322 8.132 -1.367 1.00 90.00 92 ASP A N 1
ATOM 709 C CA . ASP A 1 92 ? -18.766 9.529 -1.302 1.00 90.00 92 ASP A CA 1
ATOM 710 C C . ASP A 1 92 ? -17.882 10.431 -2.188 1.00 90.00 92 ASP A C 1
ATOM 712 O O . ASP A 1 92 ? -16.755 10.765 -1.805 1.00 90.00 92 ASP A O 1
ATOM 716 N N . PRO A 1 93 ? -18.386 10.907 -3.345 1.00 85.12 93 PRO A N 1
ATOM 717 C CA . PRO A 1 93 ? -17.635 11.799 -4.226 1.00 85.12 93 PRO A CA 1
ATOM 718 C C . PRO A 1 93 ? -17.224 13.121 -3.563 1.00 85.12 93 PRO A C 1
ATOM 720 O O . PRO A 1 93 ? -16.251 13.742 -3.993 1.00 85.12 93 PRO A O 1
ATOM 723 N N . SER A 1 94 ? -17.945 13.567 -2.528 1.00 87.94 94 SER A N 1
ATOM 724 C CA . SER A 1 94 ? -17.662 14.828 -1.836 1.00 87.94 94 SER A CA 1
ATOM 725 C C . SER A 1 94 ? -16.483 14.738 -0.863 1.00 87.94 94 SER A C 1
ATOM 727 O O . SER A 1 94 ? -15.897 15.766 -0.520 1.00 87.94 94 SER A O 1
ATOM 729 N N . SER A 1 95 ? -16.069 13.523 -0.482 1.00 88.94 95 SER A N 1
ATOM 730 C CA . SER A 1 95 ? -14.910 13.299 0.390 1.00 88.94 95 SER A CA 1
ATOM 731 C C . SER A 1 95 ? -13.587 13.726 -0.263 1.00 88.94 95 SER A C 1
ATOM 733 O O . SER A 1 95 ? -12.611 14.034 0.425 1.00 88.94 95 SER A O 1
ATOM 735 N N . GLY A 1 96 ? -13.537 13.726 -1.602 1.00 87.62 96 GLY A N 1
ATOM 736 C CA . GLY A 1 96 ? -12.319 13.937 -2.382 1.00 87.62 96 GLY A CA 1
ATOM 737 C C . GLY A 1 96 ? -11.286 12.808 -2.254 1.00 87.62 96 GLY A C 1
ATOM 738 O O . GLY A 1 96 ? -10.169 12.969 -2.745 1.00 87.62 96 GLY A O 1
ATOM 739 N N . ILE A 1 97 ? -11.631 11.687 -1.607 1.00 89.81 97 ILE A N 1
ATOM 740 C CA . ILE A 1 97 ? -10.787 10.492 -1.488 1.00 89.81 97 ILE A CA 1
ATOM 741 C C . ILE A 1 97 ? -11.241 9.468 -2.523 1.00 89.81 97 ILE A C 1
ATOM 743 O O . ILE A 1 97 ? -12.358 8.961 -2.483 1.00 89.81 97 ILE A O 1
ATOM 747 N N . LEU A 1 98 ? -10.343 9.132 -3.441 1.00 88.62 98 LEU A N 1
ATOM 748 C CA . LEU A 1 98 ? -10.617 8.253 -4.569 1.00 88.62 98 LEU A CA 1
ATOM 749 C C . LEU A 1 98 ? -9.918 6.907 -4.398 1.00 88.62 98 LEU A C 1
ATOM 751 O O . LEU A 1 98 ? -8.923 6.772 -3.684 1.00 88.62 98 LEU A O 1
ATOM 755 N N . ARG A 1 99 ? -10.409 5.891 -5.113 1.00 86.19 99 ARG A N 1
ATOM 756 C CA . ARG A 1 99 ? -9.790 4.554 -5.128 1.00 86.19 99 ARG A CA 1
ATOM 757 C C . ARG A 1 99 ? -8.348 4.594 -5.640 1.00 86.19 99 ARG A C 1
ATOM 759 O O . ARG A 1 99 ? -7.518 3.834 -5.147 1.00 86.19 99 ARG A O 1
ATOM 766 N N . ASP A 1 100 ? -8.038 5.538 -6.521 1.00 84.25 100 ASP A N 1
ATOM 767 C CA . ASP A 1 100 ? -6.691 5.770 -7.048 1.00 84.25 100 ASP A CA 1
ATOM 768 C C . ASP A 1 100 ? -5.685 6.182 -5.955 1.00 84.25 100 ASP A C 1
ATOM 770 O O . ASP A 1 100 ? -4.488 5.921 -6.077 1.00 84.25 100 ASP A O 1
ATOM 774 N N . HIS A 1 101 ? -6.151 6.745 -4.832 1.00 87.38 101 HIS A N 1
ATOM 775 C CA . HIS A 1 101 ? -5.298 7.082 -3.685 1.00 87.38 101 HIS A CA 1
ATOM 776 C C . HIS A 1 101 ? -4.897 5.861 -2.845 1.00 87.38 101 HIS A C 1
ATOM 778 O O . HIS A 1 101 ? -3.939 5.937 -2.072 1.00 87.38 101 HIS A O 1
ATOM 784 N N . LEU A 1 102 ? -5.591 4.722 -2.977 1.00 88.00 102 LEU A N 1
ATOM 785 C CA . LEU A 1 102 ? -5.358 3.547 -2.127 1.00 88.00 102 LEU A CA 1
ATOM 786 C C . LEU A 1 102 ? -3.971 2.937 -2.323 1.00 88.00 102 LEU A C 1
ATOM 788 O O . LEU A 1 102 ? -3.374 2.466 -1.356 1.00 88.00 102 LEU A O 1
ATOM 792 N N . GLY A 1 103 ? -3.436 2.981 -3.546 1.00 85.75 103 GLY A N 1
ATOM 793 C CA . GLY A 1 103 ? -2.085 2.500 -3.827 1.00 85.75 103 GLY A CA 1
ATOM 794 C C . GLY A 1 103 ? -1.049 3.208 -2.953 1.00 85.75 103 GLY A C 1
ATOM 795 O O . GLY A 1 103 ? -0.296 2.554 -2.227 1.00 85.75 103 GLY A O 1
ATOM 796 N N . GLN A 1 104 ? -1.078 4.544 -2.941 1.00 87.94 104 GLN A N 1
ATOM 797 C CA . GLN A 1 104 ? -0.148 5.334 -2.132 1.00 87.94 104 GLN A CA 1
ATOM 798 C C . GLN A 1 104 ? -0.437 5.265 -0.636 1.00 87.94 104 GLN A C 1
ATOM 800 O O . GLN A 1 104 ? 0.496 5.252 0.170 1.00 87.94 104 GLN A O 1
ATOM 805 N N . LEU A 1 105 ? -1.701 5.106 -0.245 1.00 91.19 105 LEU A N 1
ATOM 806 C CA . LEU A 1 105 ? -2.043 4.825 1.145 1.00 91.19 105 LEU A CA 1
ATOM 807 C C . LEU A 1 105 ? -1.371 3.534 1.639 1.00 91.19 105 LEU A C 1
ATOM 809 O O . LEU A 1 105 ? -0.804 3.508 2.733 1.00 91.19 105 LEU A O 1
ATOM 813 N N . PHE A 1 106 ? -1.403 2.460 0.845 1.00 90.69 106 PHE A N 1
ATOM 814 C CA . PHE A 1 106 ? -0.769 1.196 1.225 1.00 90.69 106 PHE A CA 1
ATOM 815 C C . PHE A 1 106 ? 0.755 1.316 1.299 1.00 90.69 106 PHE A C 1
ATOM 817 O O . PHE A 1 106 ? 1.355 0.740 2.210 1.00 90.69 106 PHE A O 1
ATOM 824 N N . VAL A 1 107 ? 1.373 2.110 0.419 1.00 89.06 107 VAL A N 1
ATOM 825 C CA . VAL A 1 107 ? 2.803 2.454 0.506 1.00 89.06 107 VAL A CA 1
ATOM 826 C C . VAL A 1 107 ? 3.103 3.203 1.806 1.00 89.06 107 VAL A C 1
ATOM 828 O O . VAL A 1 107 ? 3.993 2.794 2.553 1.00 89.06 107 VAL A O 1
ATOM 831 N N . ALA A 1 108 ? 2.336 4.244 2.135 1.00 91.94 108 ALA A N 1
ATOM 832 C CA . ALA A 1 108 ? 2.519 5.015 3.364 1.00 91.94 108 ALA A CA 1
ATOM 833 C C . ALA A 1 108 ? 2.382 4.137 4.618 1.00 91.94 108 ALA A C 1
ATOM 835 O O . ALA A 1 108 ? 3.217 4.199 5.524 1.00 91.94 108 ALA A O 1
ATOM 836 N N . ILE A 1 109 ? 1.371 3.265 4.656 1.00 92.69 109 ILE A N 1
ATOM 837 C CA . ILE A 1 109 ? 1.151 2.324 5.762 1.00 92.69 109 ILE A CA 1
ATOM 838 C C . ILE A 1 109 ? 2.306 1.324 5.874 1.00 92.69 109 ILE A C 1
ATOM 840 O O . ILE A 1 109 ? 2.782 1.065 6.981 1.00 92.69 109 ILE A O 1
ATOM 844 N N . ARG A 1 110 ? 2.803 0.796 4.750 1.00 93.12 110 ARG A N 1
ATOM 845 C CA . ARG A 1 110 ? 3.979 -0.082 4.731 1.00 93.12 110 ARG A CA 1
ATOM 846 C C . ARG A 1 110 ? 5.217 0.618 5.289 1.00 93.12 110 ARG A C 1
ATOM 848 O O . ARG A 1 110 ? 5.915 0.025 6.104 1.00 93.12 110 ARG A O 1
ATOM 855 N N . LEU A 1 111 ? 5.455 1.879 4.923 1.00 91.75 111 LEU A N 1
ATOM 856 C CA . LEU A 1 111 ? 6.571 2.674 5.453 1.00 91.75 111 LEU A CA 1
ATOM 857 C C . LEU A 1 111 ? 6.436 2.955 6.957 1.00 91.75 111 LEU A C 1
ATOM 859 O O . LEU A 1 111 ? 7.437 2.975 7.669 1.00 91.75 111 LEU A O 1
ATOM 863 N N . ILE A 1 112 ? 5.212 3.146 7.455 1.00 93.12 112 ILE A N 1
ATOM 864 C CA . ILE A 1 112 ? 4.943 3.341 8.888 1.00 93.12 112 ILE A CA 1
ATOM 865 C C . ILE A 1 112 ? 5.184 2.056 9.688 1.00 93.12 112 ILE A C 1
ATOM 867 O O . ILE A 1 112 ? 5.745 2.107 10.783 1.00 93.12 112 ILE A O 1
ATOM 871 N N . LEU A 1 113 ? 4.744 0.913 9.161 1.00 91.75 113 LEU A N 1
ATOM 872 C CA . LEU A 1 113 ? 4.863 -0.386 9.828 1.00 91.75 113 LEU A CA 1
ATOM 873 C C . LEU A 1 113 ? 6.273 -0.979 9.721 1.00 91.75 113 LEU A C 1
ATOM 875 O O . LEU A 1 113 ? 6.703 -1.702 10.620 1.00 91.75 113 LEU A O 1
ATOM 879 N N . GLY A 1 114 ? 6.974 -0.687 8.626 1.00 91.94 114 GLY A N 1
ATOM 880 C CA . GLY A 1 114 ? 8.183 -1.389 8.213 1.00 91.94 114 GLY A CA 1
ATOM 881 C C . GLY A 1 114 ? 7.876 -2.716 7.508 1.00 91.94 114 GLY A C 1
ATOM 882 O O . GLY A 1 114 ? 6.849 -3.359 7.744 1.00 91.94 114 GLY A O 1
ATOM 883 N N . ASP A 1 115 ? 8.801 -3.151 6.648 1.00 87.88 115 ASP A N 1
ATOM 884 C CA . ASP A 1 115 ? 8.610 -4.302 5.752 1.00 87.88 115 ASP A CA 1
ATOM 885 C C . ASP A 1 115 ? 8.308 -5.614 6.481 1.00 87.88 115 ASP A C 1
ATOM 887 O O . ASP A 1 115 ? 7.442 -6.378 6.049 1.00 87.88 115 ASP A O 1
ATOM 891 N N . GLN A 1 116 ? 8.994 -5.874 7.597 1.00 91.06 116 GLN A N 1
ATOM 892 C CA . GLN A 1 116 ? 8.826 -7.114 8.354 1.00 91.06 116 GLN A CA 1
ATOM 893 C C . GLN A 1 116 ? 7.417 -7.222 8.948 1.00 91.06 116 GLN A C 1
ATOM 895 O O . GLN A 1 116 ? 6.753 -8.249 8.801 1.00 91.06 116 GLN A O 1
ATOM 900 N N . VAL A 1 117 ? 6.942 -6.153 9.594 1.00 93.31 117 VAL A N 1
ATOM 901 C CA . VAL A 1 117 ? 5.614 -6.120 10.220 1.00 93.31 117 VAL A CA 1
ATOM 902 C C . VAL A 1 117 ? 4.530 -6.147 9.151 1.00 93.31 117 VAL A C 1
ATOM 904 O O . VAL A 1 117 ? 3.575 -6.912 9.274 1.00 93.31 117 VAL A O 1
ATOM 907 N N . TYR A 1 118 ? 4.691 -5.365 8.081 1.00 91.94 118 TYR A N 1
ATOM 908 C CA . TYR A 1 118 ? 3.749 -5.352 6.965 1.00 91.94 118 TYR A CA 1
ATOM 909 C C . TYR A 1 118 ? 3.601 -6.744 6.336 1.00 91.94 118 TYR A C 1
ATOM 911 O O . TYR A 1 118 ? 2.485 -7.233 6.175 1.00 91.94 118 TYR A O 1
ATOM 919 N N . SER A 1 119 ? 4.718 -7.426 6.065 1.00 90.12 119 SER A N 1
ATOM 920 C CA . SER A 1 119 ? 4.712 -8.777 5.489 1.00 90.12 119 SER A CA 1
ATOM 921 C C . SER A 1 119 ? 4.069 -9.802 6.426 1.00 90.12 119 SER A C 1
ATOM 923 O O . SER A 1 119 ? 3.296 -10.647 5.979 1.00 90.12 119 SER A O 1
ATOM 925 N N . ALA A 1 120 ? 4.327 -9.710 7.734 1.00 94.50 120 ALA A N 1
ATOM 926 C CA . ALA A 1 120 ? 3.684 -10.575 8.721 1.00 94.50 120 ALA A CA 1
ATOM 927 C C . ALA A 1 120 ? 2.159 -10.370 8.754 1.00 94.50 120 ALA A C 1
ATOM 929 O O . ALA A 1 120 ? 1.405 -11.342 8.748 1.00 94.50 120 ALA A O 1
ATOM 930 N N . LEU A 1 121 ? 1.690 -9.117 8.729 1.00 95.88 121 LEU A N 1
ATOM 931 C CA . LEU A 1 121 ? 0.258 -8.806 8.681 1.00 95.88 121 LEU A CA 1
ATOM 932 C C . LEU A 1 121 ? -0.391 -9.272 7.372 1.00 95.88 121 LEU A C 1
ATOM 934 O O . LEU A 1 121 ? -1.490 -9.822 7.414 1.00 95.88 121 LEU A O 1
ATOM 938 N N . GLN A 1 122 ? 0.290 -9.111 6.234 1.00 93.38 122 GLN A N 1
ATOM 939 C CA . GLN A 1 122 ? -0.171 -9.611 4.935 1.00 93.38 122 GLN A CA 1
ATOM 940 C C . GLN A 1 122 ? -0.346 -11.135 4.955 1.00 93.38 122 GLN A C 1
ATOM 942 O O . GLN A 1 122 ? -1.386 -11.646 4.535 1.00 93.38 122 GLN A O 1
ATOM 947 N N . ASN A 1 123 ? 0.648 -11.860 5.477 1.00 93.31 123 ASN A N 1
ATOM 948 C CA . ASN A 1 123 ? 0.609 -13.318 5.576 1.00 93.31 123 ASN A CA 1
ATOM 949 C C . ASN A 1 123 ? -0.509 -13.789 6.510 1.00 93.31 123 ASN A C 1
ATOM 951 O O . ASN A 1 123 ? -1.244 -14.713 6.162 1.00 93.31 123 ASN A O 1
ATOM 955 N N . ASN A 1 124 ? -0.691 -13.118 7.650 1.00 95.94 124 ASN A N 1
ATOM 956 C CA . ASN A 1 124 ? -1.775 -13.422 8.583 1.00 95.94 124 ASN A CA 1
ATOM 957 C C . ASN A 1 124 ? -3.149 -13.167 7.952 1.00 95.94 124 ASN A C 1
ATOM 959 O O . ASN A 1 124 ? -4.021 -14.026 8.034 1.00 95.94 124 ASN A O 1
ATOM 963 N N . ALA A 1 125 ? -3.334 -12.029 7.273 1.00 95.69 125 ALA A N 1
ATOM 964 C CA . ALA A 1 125 ? -4.575 -11.726 6.563 1.00 95.69 125 ALA A CA 1
ATOM 965 C C . ALA A 1 125 ? -4.880 -12.781 5.488 1.00 95.69 125 ALA A C 1
ATOM 967 O O . ALA A 1 125 ? -6.023 -13.205 5.352 1.00 95.69 125 ALA A O 1
ATOM 968 N N . SER A 1 126 ? -3.854 -13.242 4.763 1.00 93.56 126 SER A N 1
ATOM 969 C CA . SER A 1 126 ? -3.988 -14.308 3.765 1.00 93.56 126 SER A CA 1
ATOM 970 C C . SER A 1 126 ? -4.360 -15.655 4.382 1.00 93.56 126 SER A C 1
ATOM 972 O O . SER A 1 126 ? -5.221 -16.345 3.844 1.00 93.56 126 SER A O 1
ATOM 974 N N . ALA A 1 127 ? -3.753 -16.024 5.512 1.00 94.94 127 ALA A N 1
ATOM 975 C CA . ALA A 1 127 ? -4.084 -17.258 6.219 1.00 94.94 127 ALA A CA 1
ATOM 976 C C . ALA A 1 127 ? -5.545 -17.256 6.688 1.00 94.94 127 ALA A C 1
ATOM 978 O O . ALA A 1 127 ? -6.272 -18.199 6.391 1.00 94.94 127 ALA A O 1
ATOM 979 N N . ILE A 1 128 ? -5.993 -16.159 7.309 1.00 95.81 128 ILE A N 1
ATOM 980 C CA . ILE A 1 128 ? -7.384 -16.012 7.756 1.00 95.81 128 ILE A CA 1
ATOM 981 C C . ILE A 1 128 ? -8.340 -16.061 6.558 1.00 95.81 128 ILE A C 1
ATOM 983 O O . ILE A 1 128 ? -9.337 -16.770 6.599 1.00 95.81 128 ILE A O 1
ATOM 987 N N . ALA A 1 129 ? -8.026 -15.366 5.460 1.00 93.50 129 ALA A N 1
ATOM 988 C CA . ALA A 1 129 ? -8.873 -15.350 4.267 1.00 93.50 129 ALA A CA 1
ATOM 989 C C . ALA A 1 129 ? -9.093 -16.748 3.665 1.00 93.50 129 ALA A C 1
ATOM 991 O O . ALA A 1 129 ? -10.179 -17.028 3.169 1.00 93.50 129 ALA A O 1
ATOM 992 N N . ARG A 1 130 ? -8.092 -17.637 3.732 1.00 92.25 130 ARG A N 1
ATOM 993 C CA . ARG A 1 130 ? -8.224 -19.028 3.263 1.00 92.25 130 ARG A CA 1
ATOM 994 C C . ARG A 1 130 ? -9.172 -19.859 4.122 1.00 92.25 130 ARG A C 1
ATOM 996 O O . ARG A 1 130 ? -9.808 -20.757 3.591 1.00 92.25 130 ARG A O 1
ATOM 1003 N N . GLU A 1 131 ? -9.266 -19.577 5.417 1.00 94.50 131 GLU A N 1
ATOM 1004 C CA . GLU A 1 131 ? -10.200 -20.273 6.314 1.00 94.50 131 GLU A CA 1
ATOM 1005 C C . GLU A 1 131 ? -11.659 -19.887 6.035 1.00 94.50 131 GLU A C 1
ATOM 1007 O O . GLU A 1 131 ? -12.563 -20.682 6.271 1.00 94.50 131 GLU A O 1
ATOM 1012 N N . TRP A 1 132 ? -11.874 -18.691 5.481 1.00 94.12 132 TRP A N 1
ATOM 1013 C CA . TRP A 1 132 ? -13.179 -18.182 5.054 1.00 94.12 132 TRP A CA 1
ATOM 1014 C C . TRP A 1 132 ? -13.460 -18.406 3.559 1.00 94.12 132 TRP A C 1
ATOM 1016 O O . TRP A 1 132 ? -14.436 -17.875 3.029 1.00 94.12 132 TRP A O 1
ATOM 1026 N N . ALA A 1 133 ? -12.613 -19.165 2.859 1.00 91.06 133 ALA A N 1
ATOM 1027 C CA . ALA A 1 133 ? -12.838 -19.524 1.464 1.00 91.06 133 ALA A CA 1
ATOM 1028 C C . ALA A 1 133 ? -13.788 -20.729 1.360 1.00 91.06 133 ALA A C 1
ATOM 1030 O O . ALA A 1 133 ? -13.584 -21.760 2.001 1.00 91.06 133 ALA A O 1
ATOM 1031 N N . GLY A 1 134 ? -14.822 -20.596 0.532 1.00 85.06 134 GLY A N 1
ATOM 1032 C CA . GLY A 1 134 ? -15.772 -21.653 0.214 1.00 85.06 134 GLY A CA 1
ATOM 1033 C C . GLY A 1 134 ? -15.208 -22.715 -0.742 1.00 85.06 134 GLY A C 1
ATOM 1034 O O . GLY A 1 134 ? -14.080 -22.596 -1.230 1.00 85.06 134 GLY A O 1
ATOM 1035 N N . PRO A 1 135 ? -15.997 -23.760 -1.054 1.00 81.38 135 PRO A N 1
ATOM 1036 C CA . PRO A 1 135 ? -15.583 -24.858 -1.937 1.00 81.38 135 PRO A CA 1
ATOM 1037 C C . PRO A 1 135 ? -15.214 -24.421 -3.364 1.00 81.38 135 PRO A C 1
ATOM 1039 O O . PRO A 1 135 ? -14.460 -25.107 -4.048 1.00 81.38 135 PRO A O 1
ATOM 1042 N N . ASP A 1 136 ? -15.749 -23.288 -3.812 1.00 84.06 136 ASP A N 1
ATOM 1043 C CA . ASP A 1 136 ? -15.489 -22.637 -5.099 1.00 84.06 136 ASP A CA 1
ATOM 1044 C C . ASP A 1 136 ? -14.309 -21.644 -5.051 1.00 84.06 136 ASP A C 1
ATOM 1046 O O . ASP A 1 136 ? -13.967 -21.029 -6.062 1.00 84.06 136 ASP A O 1
ATOM 1050 N N . GLY A 1 137 ? -13.678 -21.480 -3.884 1.00 80.19 137 GLY A N 1
ATOM 1051 C CA . GLY A 1 137 ? -12.606 -20.517 -3.643 1.00 80.19 137 GLY A CA 1
ATOM 1052 C C . GLY A 1 137 ? -13.085 -19.079 -3.420 1.00 80.19 137 GLY A C 1
ATOM 1053 O O . GLY A 1 137 ? -12.247 -18.191 -3.243 1.00 80.19 137 GLY A O 1
ATOM 1054 N N . ALA A 1 138 ? -14.399 -18.822 -3.406 1.00 84.69 138 ALA A N 1
ATOM 1055 C CA . ALA A 1 138 ? -14.940 -17.511 -3.068 1.00 84.69 138 ALA A CA 1
ATOM 1056 C C . ALA A 1 138 ? -14.836 -17.266 -1.557 1.00 84.69 138 ALA A C 1
ATOM 1058 O O . ALA A 1 138 ? -15.131 -18.143 -0.752 1.00 84.69 138 ALA A O 1
ATOM 1059 N N . ILE A 1 139 ? -14.413 -16.067 -1.156 1.00 89.00 139 ILE A N 1
ATOM 1060 C CA . ILE A 1 139 ? -14.283 -15.715 0.264 1.00 89.00 139 ILE A CA 1
ATOM 1061 C C . ILE A 1 139 ? -15.615 -15.185 0.783 1.00 89.00 139 ILE A C 1
ATOM 1063 O O . ILE A 1 139 ? -16.164 -14.239 0.210 1.00 89.00 139 ILE A O 1
ATOM 1067 N N . ASP A 1 140 ? -16.080 -15.741 1.901 1.00 91.69 140 ASP A N 1
ATOM 1068 C CA . ASP A 1 140 ? -17.112 -15.121 2.728 1.00 91.69 140 ASP A CA 1
ATOM 1069 C C . ASP A 1 140 ? -16.532 -13.866 3.392 1.00 91.69 140 ASP A C 1
ATOM 1071 O O . ASP A 1 140 ? -15.843 -13.913 4.415 1.00 91.69 140 ASP A O 1
ATOM 1075 N N . TRP A 1 141 ? -16.772 -12.720 2.757 1.00 91.19 141 TRP A N 1
ATOM 1076 C CA . TRP A 1 141 ? -16.239 -11.444 3.216 1.00 91.19 141 TRP A CA 1
ATOM 1077 C C . TRP A 1 141 ? -16.851 -10.987 4.537 1.00 91.19 141 TRP A C 1
ATOM 1079 O O . TRP A 1 141 ? -16.150 -10.337 5.313 1.00 91.19 141 TRP A O 1
ATOM 1089 N N . ASP A 1 142 ? -18.115 -11.307 4.811 1.00 92.38 142 ASP A N 1
ATOM 1090 C CA . ASP A 1 142 ? -18.770 -10.876 6.047 1.00 92.38 142 ASP A CA 1
ATOM 1091 C C . ASP A 1 142 ? -18.227 -11.666 7.240 1.00 92.38 142 ASP A C 1
ATOM 1093 O O . ASP A 1 142 ? -17.841 -11.063 8.248 1.00 92.38 142 ASP A O 1
ATOM 1097 N N . GLY A 1 143 ? -18.070 -12.985 7.085 1.00 93.81 143 GLY A N 1
ATOM 1098 C CA . GLY A 1 143 ? -17.363 -13.830 8.048 1.00 93.81 143 GLY A CA 1
ATOM 1099 C C . GLY A 1 143 ? -15.910 -13.391 8.255 1.00 93.81 143 GLY A C 1
ATOM 1100 O O . GLY A 1 143 ? -15.480 -13.150 9.387 1.00 93.81 143 GLY A O 1
ATOM 1101 N N . PHE A 1 144 ? -15.176 -13.156 7.163 1.00 95.19 144 PHE A N 1
ATOM 1102 C CA . PHE A 1 144 ? -13.795 -12.671 7.208 1.00 95.19 144 PHE A CA 1
ATOM 1103 C C . PHE A 1 144 ? -13.656 -11.339 7.962 1.00 95.19 144 PHE A C 1
ATOM 1105 O O . PHE A 1 144 ? -12.794 -11.208 8.830 1.00 95.19 144 PHE A O 1
ATOM 1112 N N . TYR A 1 145 ? -14.494 -10.337 7.671 1.00 94.19 145 TYR A N 1
ATOM 1113 C CA . TYR A 1 145 ? -14.440 -9.048 8.374 1.00 94.19 145 TYR A CA 1
ATOM 1114 C C . TYR A 1 145 ? -14.943 -9.132 9.824 1.00 94.19 145 TYR A C 1
ATOM 1116 O O . TYR A 1 145 ? -14.556 -8.290 10.643 1.00 94.19 145 TYR A O 1
ATOM 1124 N N . GLY A 1 146 ? -15.786 -10.117 10.143 1.00 94.62 146 GLY A N 1
ATOM 1125 C CA . GLY A 1 146 ? -16.255 -10.416 11.497 1.00 94.62 146 GLY A CA 1
ATOM 1126 C C . GLY A 1 146 ? 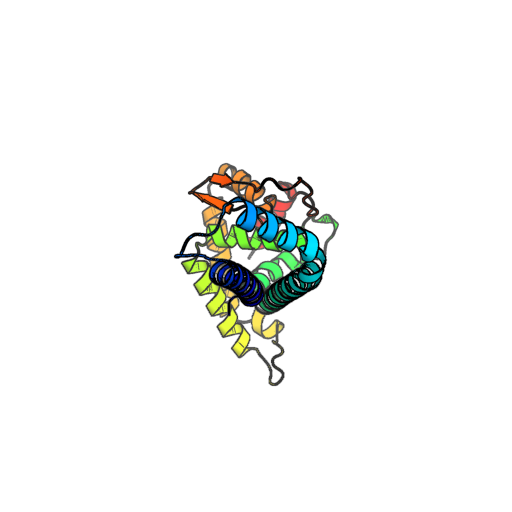-15.231 -11.146 12.375 1.00 94.62 146 GLY A C 1
ATOM 1127 O O . GLY A 1 146 ? -15.344 -11.099 13.600 1.00 94.62 146 GLY A O 1
ATOM 1128 N N . ASP A 1 147 ? -14.210 -11.774 11.783 1.00 96.81 147 ASP A N 1
ATOM 1129 C CA . ASP A 1 147 ? -13.181 -12.532 12.500 1.00 96.81 147 ASP A CA 1
ATOM 1130 C C . ASP A 1 147 ? -12.377 -11.644 13.473 1.00 96.81 147 ASP A C 1
ATOM 1132 O O . ASP A 1 147 ? -11.832 -10.592 13.113 1.00 96.81 147 ASP A O 1
ATOM 1136 N N . SER A 1 148 ? -12.252 -12.076 14.732 1.00 96.44 148 SER A N 1
ATOM 1137 C CA . SER A 1 148 ? -11.531 -11.332 15.774 1.00 96.44 148 SER A CA 1
ATOM 1138 C C . SER A 1 148 ? -10.047 -11.132 15.444 1.00 96.44 148 SER A C 1
ATOM 1140 O O . SER A 1 148 ? -9.455 -10.113 15.810 1.00 96.44 148 SER A O 1
ATOM 1142 N N . ARG A 1 149 ? -9.437 -12.043 14.678 1.00 97.06 149 ARG A N 1
ATOM 1143 C CA . ARG A 1 149 ? -8.047 -11.919 14.216 1.00 97.06 149 ARG A CA 1
ATOM 1144 C C . ARG A 1 149 ? -7.901 -10.812 13.176 1.00 97.06 149 ARG A C 1
ATOM 1146 O O . ARG A 1 149 ? -6.886 -10.114 13.172 1.00 97.06 149 ARG A O 1
ATOM 1153 N N . VAL A 1 150 ? -8.919 -10.591 12.341 1.00 96.06 150 VAL A N 1
ATOM 1154 C CA . VAL A 1 150 ? -8.960 -9.441 11.425 1.00 96.06 150 VAL A CA 1
ATOM 1155 C C . VAL A 1 150 ? -9.071 -8.133 12.207 1.00 96.06 150 VAL A C 1
ATOM 1157 O O . VAL A 1 150 ? -8.391 -7.162 11.861 1.00 96.06 150 VAL A O 1
ATOM 1160 N N . GLN A 1 151 ? -9.816 -8.109 13.317 1.00 93.62 151 GLN A N 1
ATOM 1161 C CA . GLN A 1 151 ? -9.831 -6.947 14.216 1.00 93.62 151 GLN A CA 1
ATOM 1162 C C . GLN A 1 151 ? -8.448 -6.677 14.823 1.00 93.62 151 GLN A C 1
ATOM 1164 O O . GLN A 1 151 ? -7.989 -5.538 14.814 1.00 93.62 151 GLN A O 1
ATOM 1169 N N . HIS A 1 152 ? -7.713 -7.712 15.241 1.00 95.25 152 HIS A N 1
ATOM 1170 C CA . HIS A 1 152 ? -6.340 -7.538 15.726 1.00 95.25 152 HIS A CA 1
ATOM 1171 C C . HIS A 1 152 ? -5.384 -6.977 14.665 1.00 95.25 152 HIS A C 1
ATOM 1173 O O . HIS A 1 152 ? -4.530 -6.147 14.987 1.00 95.25 152 HIS A O 1
ATOM 1179 N N . ILE A 1 153 ? -5.524 -7.388 13.400 1.00 96.31 153 ILE A N 1
ATOM 1180 C CA . ILE A 1 153 ? -4.761 -6.798 12.288 1.00 96.31 153 ILE A CA 1
ATOM 1181 C C . ILE A 1 153 ? -5.101 -5.309 12.151 1.00 96.31 153 ILE A C 1
ATOM 1183 O O . ILE A 1 153 ? -4.190 -4.481 12.068 1.00 96.31 153 ILE A O 1
ATOM 1187 N N . ARG A 1 154 ? -6.392 -4.952 12.191 1.00 93.94 154 ARG A N 1
ATOM 1188 C CA . ARG A 1 154 ? -6.845 -3.551 12.138 1.00 93.94 154 ARG A CA 1
ATOM 1189 C C . ARG A 1 154 ? -6.266 -2.725 13.278 1.00 93.94 154 ARG A C 1
ATOM 1191 O O . ARG A 1 154 ? -5.710 -1.657 13.027 1.00 93.94 154 ARG A O 1
ATOM 1198 N N . ASP A 1 155 ? -6.333 -3.236 14.501 1.00 94.81 155 ASP A N 1
ATOM 1199 C CA . ASP A 1 155 ? -5.798 -2.559 15.679 1.00 94.81 155 ASP A CA 1
ATOM 1200 C C . ASP A 1 155 ? -4.292 -2.333 15.561 1.00 94.81 155 ASP A C 1
ATOM 1202 O O . ASP A 1 155 ? -3.798 -1.252 15.877 1.00 94.81 155 ASP A O 1
ATOM 1206 N N . ARG A 1 156 ? -3.542 -3.309 15.039 1.00 95.44 156 ARG A N 1
ATOM 1207 C CA . ARG A 1 156 ? -2.097 -3.154 14.814 1.00 95.44 156 ARG A CA 1
ATOM 1208 C C . ARG A 1 156 ? -1.781 -2.031 13.833 1.00 95.44 156 ARG A C 1
ATOM 1210 O O . ARG A 1 156 ? -0.903 -1.218 14.126 1.00 95.44 156 ARG A O 1
ATOM 1217 N N . VAL A 1 157 ? -2.506 -1.954 12.716 1.00 94.75 157 VAL A N 1
ATOM 1218 C CA . VAL A 1 157 ? -2.362 -0.852 11.750 1.00 94.75 157 VAL A CA 1
ATOM 1219 C C . VAL A 1 157 ? -2.722 0.482 12.410 1.00 94.75 157 VAL A C 1
ATOM 1221 O O . VAL A 1 157 ? -1.956 1.442 12.321 1.00 94.75 157 VAL A O 1
ATOM 1224 N N . ARG A 1 158 ? -3.835 0.530 13.146 1.00 94.00 158 ARG A N 1
ATOM 1225 C CA . ARG A 1 158 ? -4.303 1.721 13.864 1.00 94.00 158 ARG A CA 1
ATOM 1226 C C . ARG A 1 158 ? -3.288 2.229 14.886 1.00 94.00 158 ARG A C 1
ATOM 1228 O O . ARG A 1 158 ? -2.979 3.416 14.893 1.00 94.00 158 ARG A O 1
ATOM 1235 N N . PHE A 1 159 ? -2.744 1.358 15.734 1.00 94.62 159 PHE A N 1
ATOM 1236 C CA . PHE A 1 159 ? -1.742 1.748 16.729 1.00 94.62 159 PHE A CA 1
ATOM 1237 C C . PHE A 1 159 ? -0.459 2.263 16.077 1.00 94.62 159 PHE A C 1
ATOM 1239 O O . PHE A 1 159 ? 0.129 3.231 16.563 1.00 94.62 159 PHE A O 1
ATOM 1246 N N . ALA A 1 160 ? -0.034 1.655 14.966 1.00 94.00 160 ALA A N 1
ATOM 1247 C CA . ALA A 1 160 ? 1.126 2.125 14.220 1.00 94.00 160 ALA A CA 1
ATOM 1248 C C . ALA A 1 160 ? 0.889 3.519 13.622 1.00 94.00 160 ALA A C 1
ATOM 1250 O O . ALA A 1 160 ? 1.746 4.393 13.761 1.00 94.00 160 ALA A O 1
ATOM 1251 N N . LEU A 1 161 ? -0.292 3.756 13.042 1.00 92.75 161 LEU A N 1
ATOM 1252 C CA . LEU A 1 161 ? -0.700 5.073 12.547 1.00 92.75 161 LEU A CA 1
ATOM 1253 C C . LEU A 1 161 ? -0.751 6.107 13.677 1.00 92.75 161 LEU A C 1
ATOM 1255 O O . LEU A 1 161 ? -0.110 7.151 13.576 1.00 92.75 161 LEU A O 1
ATOM 1259 N N . ALA A 1 162 ? -1.424 5.797 14.787 1.00 93.69 162 ALA A N 1
ATOM 1260 C CA . ALA A 1 162 ? -1.517 6.691 15.941 1.00 93.69 162 ALA A CA 1
ATOM 1261 C C . ALA A 1 162 ? -0.127 7.074 16.472 1.00 93.69 162 ALA A C 1
ATOM 1263 O O . ALA A 1 162 ? 0.147 8.244 16.739 1.00 93.69 162 ALA A O 1
ATOM 1264 N N . ARG A 1 163 ? 0.789 6.100 16.561 1.00 93.44 163 ARG A N 1
ATOM 1265 C CA . ARG A 1 163 ? 2.179 6.342 16.960 1.00 93.44 163 ARG A CA 1
ATOM 1266 C C . ARG A 1 163 ? 2.927 7.204 15.940 1.00 93.44 163 ARG A C 1
ATOM 1268 O O . ARG A 1 163 ? 3.660 8.108 16.333 1.00 93.44 163 ARG A O 1
ATOM 1275 N N . ALA A 1 164 ? 2.750 6.952 14.644 1.00 90.75 164 ALA A N 1
ATOM 1276 C CA . ALA A 1 164 ? 3.421 7.706 13.587 1.00 90.75 164 ALA A CA 1
ATOM 1277 C C . ALA A 1 164 ? 3.013 9.187 13.566 1.00 90.75 164 ALA A C 1
ATOM 1279 O O . ALA A 1 164 ? 3.864 10.038 13.290 1.00 90.75 164 ALA A O 1
ATOM 1280 N N . PHE A 1 165 ? 1.752 9.482 13.889 1.00 91.25 165 PHE A N 1
ATOM 1281 C CA . PHE A 1 165 ? 1.176 10.829 13.898 1.00 91.25 165 PHE A CA 1
ATOM 1282 C C . PHE A 1 165 ? 1.265 11.555 15.253 1.00 91.25 165 PHE A C 1
ATOM 1284 O O . PHE A 1 165 ? 0.774 12.675 15.362 1.00 91.25 165 PHE A O 1
ATOM 1291 N N . GLN A 1 166 ? 1.968 11.009 16.259 1.00 90.25 166 GLN A N 1
ATOM 1292 C CA . GLN A 1 166 ? 2.223 11.719 17.530 1.00 90.25 166 GLN A CA 1
ATOM 1293 C C . GLN A 1 166 ? 2.888 13.090 17.330 1.00 90.25 166 GLN A C 1
ATOM 1295 O O . GLN A 1 166 ? 2.615 14.033 18.066 1.00 90.25 166 GLN A O 1
ATOM 1300 N N . ARG A 1 167 ? 3.752 13.218 16.314 1.00 87.44 167 ARG A N 1
ATOM 1301 C CA . ARG A 1 167 ? 4.322 14.497 15.864 1.00 87.44 167 ARG A CA 1
ATOM 1302 C C . ARG A 1 167 ? 3.608 14.938 14.593 1.00 87.44 167 ARG A C 1
ATOM 1304 O O . ARG A 1 167 ? 4.179 14.864 13.504 1.00 87.44 167 ARG A O 1
ATOM 1311 N N . PHE A 1 168 ? 2.352 15.347 14.756 1.00 86.75 168 PHE A N 1
ATOM 1312 C CA . PHE A 1 168 ? 1.408 15.540 13.657 1.00 86.75 168 PHE A CA 1
ATOM 1313 C C . PHE A 1 168 ? 1.972 16.396 12.522 1.00 86.75 168 PHE A C 1
ATOM 1315 O O . PHE A 1 168 ? 1.984 15.938 11.389 1.00 86.75 168 PHE A O 1
ATOM 1322 N N . GLN A 1 169 ? 2.524 17.577 12.821 1.00 85.12 169 GLN A N 1
ATOM 1323 C CA . GLN A 1 169 ? 2.964 18.514 11.783 1.00 85.12 169 GLN A CA 1
ATOM 1324 C C . GLN A 1 169 ? 4.045 17.927 10.860 1.00 85.12 169 GLN A C 1
ATOM 1326 O O . GLN A 1 169 ? 3.875 17.903 9.649 1.00 85.12 169 GLN A O 1
ATOM 1331 N N . ALA A 1 170 ? 5.120 17.371 11.425 1.00 85.38 170 ALA A N 1
ATOM 1332 C CA . ALA A 1 170 ? 6.188 16.770 10.624 1.00 85.38 170 ALA A CA 1
ATOM 1333 C C . ALA A 1 170 ? 5.713 15.516 9.870 1.00 85.38 170 ALA A C 1
ATOM 1335 O O . ALA A 1 170 ? 6.165 15.236 8.760 1.00 85.38 170 ALA A O 1
ATOM 1336 N N . ARG A 1 171 ? 4.800 14.740 10.472 1.00 91.25 171 ARG A N 1
ATOM 1337 C CA . ARG A 1 171 ? 4.263 13.536 9.833 1.00 91.25 171 ARG A CA 1
ATOM 1338 C C . ARG A 1 171 ? 3.271 13.869 8.719 1.00 91.25 171 ARG A C 1
ATOM 1340 O O . ARG A 1 171 ? 3.252 13.143 7.730 1.00 91.25 171 ARG A O 1
ATOM 1347 N N . LYS A 1 172 ? 2.495 14.945 8.862 1.00 92.88 172 LYS A N 1
ATOM 1348 C CA . LYS A 1 172 ? 1.555 15.465 7.863 1.00 92.88 172 LYS A CA 1
ATOM 1349 C C . LYS A 1 172 ? 2.271 15.741 6.548 1.00 92.88 172 LYS A C 1
ATOM 1351 O O . LYS A 1 172 ? 1.902 15.153 5.537 1.00 92.88 172 LYS A O 1
ATOM 1356 N N . ASP A 1 173 ? 3.323 16.554 6.584 1.00 89.88 173 ASP A N 1
ATOM 1357 C CA . ASP A 1 173 ? 4.038 16.977 5.374 1.00 89.88 173 ASP A CA 1
ATOM 1358 C C . ASP A 1 173 ? 4.656 15.772 4.644 1.00 89.88 173 ASP A C 1
ATOM 1360 O O . ASP A 1 173 ? 4.524 15.621 3.426 1.00 89.88 173 ASP A O 1
ATOM 1364 N N . TRP A 1 174 ? 5.248 14.842 5.403 1.00 92.94 174 TRP A N 1
ATOM 1365 C CA . TRP A 1 174 ? 5.740 13.574 4.864 1.00 92.94 174 TRP A CA 1
ATOM 1366 C C . TRP A 1 174 ? 4.619 12.733 4.240 1.00 92.94 174 TRP A C 1
ATOM 1368 O O . TRP A 1 174 ? 4.782 12.210 3.140 1.00 92.94 174 TRP A O 1
ATOM 1378 N N . PHE A 1 175 ? 3.478 12.600 4.918 1.00 93.06 175 PHE A N 1
ATOM 1379 C CA . PHE A 1 175 ? 2.376 11.771 4.439 1.00 93.06 175 PHE A CA 1
ATOM 1380 C C . PHE A 1 175 ? 1.771 12.340 3.153 1.00 93.06 175 PHE A C 1
ATOM 1382 O O . PHE A 1 175 ? 1.576 11.593 2.201 1.00 93.06 175 PHE A O 1
ATOM 1389 N N . LEU A 1 176 ? 1.542 13.655 3.088 1.00 91.75 176 LEU A N 1
ATOM 1390 C CA . LEU A 1 176 ? 1.070 14.329 1.873 1.00 91.75 176 LEU A CA 1
ATOM 1391 C C . LEU A 1 176 ? 2.057 14.160 0.715 1.00 91.75 176 LEU A C 1
ATOM 1393 O O . LEU A 1 176 ? 1.633 13.940 -0.417 1.00 91.75 176 LEU A O 1
ATOM 1397 N N . THR A 1 177 ? 3.361 14.200 0.998 1.00 90.50 177 THR A N 1
ATOM 1398 C CA 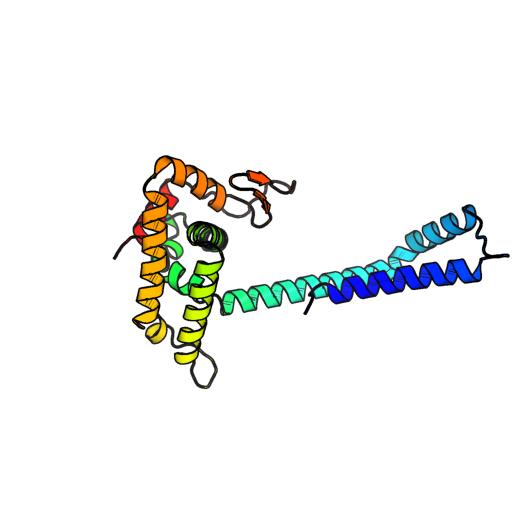. THR A 1 177 ? 4.396 13.930 -0.010 1.00 90.50 177 THR A CA 1
ATOM 1399 C C . THR A 1 177 ? 4.278 12.507 -0.554 1.00 90.50 177 THR A C 1
ATOM 1401 O O . THR A 1 177 ? 4.299 12.316 -1.765 1.00 90.50 177 THR A O 1
ATOM 1404 N N . VAL A 1 178 ? 4.106 11.503 0.313 1.00 89.88 178 VAL A N 1
ATOM 1405 C CA . VAL A 1 178 ? 3.935 10.105 -0.120 1.00 89.88 178 VAL A CA 1
ATOM 1406 C C . VAL A 1 178 ? 2.637 9.931 -0.915 1.00 89.88 178 VAL A C 1
ATOM 1408 O O . VAL A 1 178 ? 2.664 9.342 -1.994 1.00 89.88 178 VAL A O 1
ATOM 1411 N N . MET A 1 179 ? 1.522 10.487 -0.438 1.00 89.38 179 MET A N 1
ATOM 1412 C CA . MET A 1 179 ? 0.215 10.372 -1.099 1.00 89.38 179 MET A CA 1
ATOM 1413 C C . MET A 1 179 ? 0.185 10.977 -2.503 1.00 89.38 179 MET A C 1
ATOM 1415 O O . MET A 1 179 ? -0.504 10.449 -3.370 1.00 89.38 179 MET A O 1
ATOM 1419 N N . ASN A 1 180 ? 0.939 12.054 -2.727 1.00 88.44 180 ASN A N 1
ATOM 1420 C CA . ASN A 1 180 ? 1.036 12.725 -4.025 1.00 88.44 180 ASN A CA 1
ATOM 1421 C C . ASN A 1 180 ? 2.272 12.304 -4.836 1.00 88.44 180 ASN A C 1
ATOM 1423 O O . ASN A 1 180 ? 2.531 12.866 -5.899 1.00 88.44 180 ASN A O 1
ATOM 1427 N N . SER A 1 181 ? 3.055 11.336 -4.350 1.00 83.00 181 SER A N 1
ATOM 1428 C CA . SER A 1 181 ? 4.184 10.803 -5.108 1.00 83.00 181 SER A CA 1
ATOM 1429 C C . SER A 1 181 ? 3.697 9.887 -6.233 1.00 83.00 181 SER A C 1
ATOM 1431 O O . SER A 1 181 ? 2.677 9.206 -6.112 1.00 83.00 181 SER A O 1
ATOM 1433 N N . HIS A 1 182 ? 4.427 9.839 -7.348 1.00 63.69 182 HIS A N 1
ATOM 1434 C CA . HIS A 1 182 ? 4.141 8.871 -8.406 1.00 63.69 182 HIS A CA 1
ATOM 1435 C C . HIS A 1 182 ? 4.538 7.454 -7.969 1.00 63.69 182 HIS A C 1
ATOM 1437 O O . HIS A 1 182 ? 5.569 7.285 -7.318 1.00 63.69 182 HIS A O 1
ATOM 1443 N N . PRO A 1 183 ? 3.807 6.405 -8.390 1.00 53.28 183 PRO A N 1
ATOM 1444 C CA . PRO A 1 183 ? 4.136 5.008 -8.078 1.00 53.28 183 PRO A CA 1
ATOM 1445 C C . PRO A 1 183 ? 5.503 4.529 -8.616 1.00 53.28 183 PRO A C 1
ATOM 1447 O O . PRO A 1 183 ? 5.953 3.440 -8.270 1.00 53.28 183 PRO A O 1
ATOM 1450 N N . HIS A 1 184 ? 6.191 5.343 -9.427 1.00 47.94 184 HIS A N 1
ATOM 1451 C CA . HIS A 1 184 ? 7.568 5.113 -9.885 1.00 47.94 184 HIS A CA 1
ATOM 1452 C C . HIS A 1 184 ? 8.642 5.845 -9.060 1.00 47.94 184 HIS A C 1
ATOM 1454 O O . HIS A 1 184 ? 9.828 5.718 -9.366 1.00 47.94 184 HIS A O 1
ATOM 1460 N N . ALA A 1 185 ? 8.264 6.598 -8.022 1.00 45.12 185 ALA A N 1
ATOM 1461 C CA . ALA A 1 185 ? 9.214 7.247 -7.126 1.00 45.12 185 ALA A CA 1
ATOM 1462 C C . ALA A 1 185 ? 10.005 6.182 -6.350 1.00 45.12 185 ALA A C 1
ATOM 1464 O O . ALA A 1 185 ? 9.441 5.351 -5.636 1.00 45.12 185 ALA A O 1
ATOM 1465 N N . ARG A 1 186 ? 11.334 6.192 -6.497 1.00 45.34 186 ARG A N 1
ATOM 1466 C CA . ARG A 1 186 ? 12.222 5.284 -5.761 1.00 45.34 186 ARG A CA 1
ATOM 1467 C C . ARG A 1 186 ? 12.765 6.008 -4.534 1.00 45.34 186 ARG A C 1
ATOM 1469 O O . ARG A 1 186 ? 13.268 7.127 -4.626 1.00 45.34 186 ARG A O 1
ATOM 1476 N N . SER A 1 187 ? 12.675 5.358 -3.375 1.00 40.66 187 SER A N 1
ATOM 1477 C CA . SER A 1 187 ? 13.391 5.810 -2.181 1.00 40.66 187 SER A CA 1
ATOM 1478 C C . SER A 1 187 ? 14.883 5.546 -2.384 1.00 40.66 187 SER A C 1
ATOM 1480 O O . SER A 1 187 ? 15.275 4.415 -2.668 1.00 40.66 187 SER A O 1
ATOM 1482 N N . VAL A 1 188 ? 15.702 6.593 -2.271 1.00 50.59 188 VAL A N 1
ATOM 1483 C CA . VAL A 1 188 ? 17.171 6.514 -2.425 1.00 50.59 188 VAL A CA 1
ATOM 1484 C C . VAL A 1 188 ? 17.870 6.589 -1.057 1.00 50.59 188 VAL 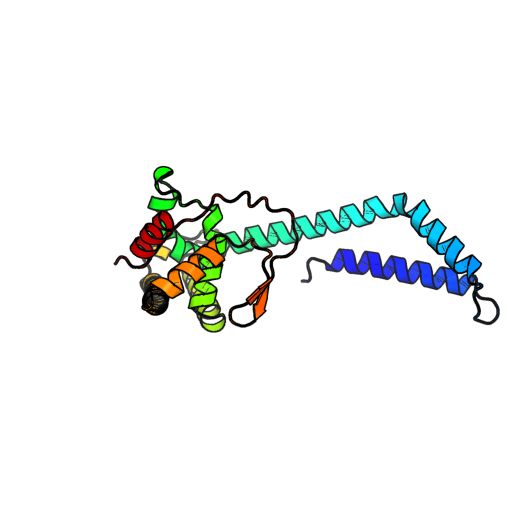A C 1
ATOM 1486 O O . VAL A 1 188 ? 19.088 6.494 -0.958 1.00 50.59 188 VAL A O 1
ATOM 1489 N N . GLY A 1 189 ? 17.105 6.700 0.032 1.00 37.91 189 GLY A N 1
ATOM 1490 C CA . GLY A 1 189 ? 17.617 6.647 1.398 1.00 37.91 189 GLY A CA 1
ATOM 1491 C C . GLY A 1 189 ? 16.585 7.084 2.442 1.00 37.91 189 GLY A C 1
ATOM 1492 O O . GLY A 1 189 ? 15.453 7.439 2.093 1.00 37.91 189 GLY A O 1
ATOM 1493 N N . PRO A 1 190 ? 16.961 7.093 3.734 1.00 36.88 190 PRO A N 1
ATOM 1494 C CA . PRO A 1 190 ? 16.093 7.562 4.807 1.00 36.88 190 PRO A CA 1
ATOM 1495 C C . PRO A 1 190 ? 15.798 9.057 4.618 1.00 36.88 190 PRO A C 1
ATOM 1497 O O . PRO A 1 190 ? 16.652 9.903 4.859 1.00 36.88 190 PRO A O 1
ATOM 1500 N N . GLY A 1 191 ? 14.589 9.380 4.155 1.00 45.75 191 GLY A N 1
ATOM 1501 C CA . GLY A 1 191 ? 14.136 10.763 3.962 1.00 45.75 191 GLY A CA 1
ATOM 1502 C C . GLY A 1 191 ? 14.458 11.393 2.603 1.00 45.75 191 GLY A C 1
ATOM 1503 O O . GLY A 1 191 ? 14.203 12.582 2.443 1.00 45.75 191 GLY A O 1
ATOM 1504 N N . SER A 1 192 ? 14.969 10.633 1.626 1.00 40.12 192 SER A N 1
ATOM 1505 C CA . SER A 1 192 ? 15.209 11.132 0.264 1.00 40.12 192 SER A CA 1
ATOM 1506 C C . SER A 1 192 ? 14.493 10.276 -0.783 1.00 40.12 192 SER A C 1
ATOM 1508 O O . SER A 1 192 ? 14.646 9.049 -0.828 1.00 40.12 192 SER A O 1
ATOM 1510 N N . PHE A 1 193 ? 13.705 10.942 -1.625 1.00 48.09 193 PHE A N 1
ATOM 1511 C CA . PHE A 1 193 ? 12.980 10.353 -2.746 1.00 48.09 193 PHE A CA 1
ATOM 1512 C C . PHE A 1 193 ? 13.463 11.016 -4.031 1.00 48.09 193 PHE A C 1
ATOM 1514 O O . PHE A 1 193 ? 13.474 12.242 -4.123 1.00 48.09 193 PHE A O 1
ATOM 1521 N N . VAL A 1 194 ? 13.847 10.205 -5.015 1.00 43.69 194 VAL A N 1
ATOM 1522 C CA . VAL A 1 194 ? 14.134 10.700 -6.363 1.00 43.69 194 VAL A CA 1
ATOM 1523 C C . VAL A 1 194 ? 12.924 10.375 -7.226 1.00 43.69 194 VAL A C 1
ATOM 1525 O O . VAL A 1 194 ? 12.540 9.211 -7.381 1.00 43.69 194 VAL A O 1
ATOM 1528 N N . LEU A 1 195 ? 12.293 11.429 -7.742 1.00 47.78 195 LEU A N 1
ATOM 1529 C CA . LEU A 1 195 ? 11.300 11.317 -8.799 1.00 47.78 195 LEU A CA 1
ATOM 1530 C C . LEU A 1 195 ? 12.039 10.871 -10.063 1.00 47.78 195 LEU A C 1
ATOM 1532 O O . LEU A 1 195 ? 13.054 11.458 -10.423 1.00 47.78 195 LEU A O 1
ATOM 1536 N N . ALA A 1 196 ? 11.561 9.813 -10.715 1.00 45.41 196 ALA A N 1
ATOM 1537 C CA . ALA A 1 196 ? 11.979 9.553 -12.084 1.00 45.41 196 ALA A CA 1
ATOM 1538 C C . ALA A 1 196 ? 11.479 10.722 -12.948 1.00 45.41 196 ALA A C 1
ATOM 1540 O O . ALA A 1 196 ? 10.314 11.101 -12.811 1.00 45.41 196 ALA A O 1
ATOM 1541 N N . ASP A 1 197 ? 12.341 11.279 -13.803 1.00 38.53 197 ASP A N 1
ATOM 1542 C CA . ASP A 1 197 ? 12.040 12.372 -14.742 1.00 38.53 197 ASP A CA 1
ATOM 1543 C C . ASP A 1 197 ? 11.044 11.925 -15.833 1.00 38.53 197 ASP A C 1
ATOM 1545 O O . ASP A 1 197 ? 11.366 11.842 -17.017 1.00 38.53 197 ASP A O 1
ATOM 1549 N N . ALA A 1 198 ? 9.819 11.588 -15.439 1.00 41.31 198 ALA A N 1
ATOM 1550 C CA . ALA A 1 198 ? 8.698 11.360 -16.336 1.00 41.31 198 ALA A CA 1
ATOM 1551 C C . ALA A 1 198 ? 7.777 12.594 -16.311 1.00 41.31 198 ALA A C 1
ATOM 1553 O O . ALA A 1 198 ? 7.589 13.194 -15.248 1.00 41.31 198 ALA A O 1
ATOM 1554 N N . PRO A 1 199 ? 7.200 12.996 -17.460 1.00 42.31 199 PRO A N 1
ATOM 1555 C CA . PRO A 1 199 ? 6.358 14.183 -17.552 1.00 42.31 199 PRO A CA 1
ATOM 1556 C C . PRO A 1 199 ? 5.224 14.142 -16.520 1.00 42.31 199 PRO A C 1
ATOM 1558 O O . PRO A 1 199 ? 4.512 13.147 -16.376 1.00 42.31 199 PRO A O 1
ATOM 1561 N N . GLN A 1 200 ? 5.101 15.251 -15.787 1.00 48.31 200 GLN A N 1
ATOM 1562 C CA . GLN A 1 200 ? 4.229 15.468 -14.633 1.00 48.31 200 GLN A CA 1
ATOM 1563 C C . GLN A 1 200 ? 2.741 15.486 -15.010 1.00 48.31 200 GLN A C 1
ATOM 1565 O O . GLN A 1 200 ? 2.076 16.516 -14.950 1.00 48.31 200 GLN A O 1
ATOM 1570 N N . ILE A 1 201 ? 2.186 14.335 -15.369 1.00 43.47 201 ILE A N 1
ATOM 1571 C CA . ILE A 1 201 ? 0.739 14.139 -15.390 1.00 43.47 201 ILE A CA 1
ATOM 1572 C C . ILE A 1 201 ? 0.457 13.000 -14.419 1.00 43.47 201 ILE A C 1
ATOM 1574 O O . ILE A 1 201 ? 0.343 11.836 -14.792 1.00 43.47 201 ILE A O 1
ATOM 1578 N N . SER A 1 202 ? 0.409 13.324 -13.124 1.00 50.69 202 SER A N 1
ATOM 1579 C CA . SER A 1 202 ? -0.360 12.485 -12.206 1.00 50.69 202 SER A CA 1
ATOM 1580 C C . SER A 1 202 ? -1.808 12.589 -12.662 1.00 50.69 202 SER A C 1
ATOM 1582 O O . SER A 1 202 ? -2.443 13.621 -12.469 1.00 50.69 202 SER A O 1
ATOM 1584 N N . THR A 1 203 ? -2.332 11.544 -13.297 1.00 59.16 203 THR A N 1
ATOM 1585 C CA . THR A 1 203 ? -3.771 11.430 -13.574 1.00 59.16 203 THR A CA 1
ATOM 1586 C C . THR A 1 203 ? -4.583 11.290 -12.284 1.00 59.16 203 THR A C 1
ATOM 1588 O O . THR A 1 203 ? -5.802 11.415 -12.318 1.00 59.16 203 THR A O 1
ATOM 1591 N N . ILE A 1 204 ? -3.915 11.037 -11.151 1.00 64.94 204 ILE A N 1
ATOM 1592 C CA . ILE A 1 204 ? -4.523 10.934 -9.829 1.00 64.94 204 ILE A CA 1
ATOM 1593 C C . ILE A 1 204 ? -4.762 12.352 -9.286 1.00 64.94 204 ILE A C 1
ATOM 1595 O O . ILE A 1 204 ? -3.804 13.131 -9.196 1.00 64.94 204 ILE A O 1
ATOM 1599 N N . PRO A 1 205 ? -6.005 12.693 -8.901 1.00 78.00 205 PRO A N 1
ATOM 1600 C CA . PRO A 1 205 ? -6.327 13.974 -8.279 1.00 78.00 205 PRO A CA 1
ATOM 1601 C C . PRO A 1 205 ? -5.514 14.233 -7.010 1.00 78.00 205 PRO A C 1
ATOM 1603 O O . PRO A 1 205 ? -5.223 13.313 -6.247 1.00 78.00 205 PRO A O 1
ATOM 1606 N N . TYR A 1 206 ? -5.166 15.498 -6.778 1.00 85.50 206 TYR A N 1
ATOM 1607 C CA . TYR A 1 206 ? -4.334 15.913 -5.650 1.00 85.50 206 TYR A CA 1
ATOM 1608 C C . TYR A 1 206 ? -4.965 15.552 -4.295 1.00 85.50 206 TYR A C 1
ATOM 1610 O O . TYR A 1 206 ? -6.136 15.845 -4.047 1.00 85.50 206 TYR A O 1
ATOM 1618 N N . PHE A 1 207 ? -4.174 14.950 -3.404 1.00 89.56 207 PHE A N 1
ATOM 1619 C CA . PHE A 1 207 ? -4.572 14.589 -2.044 1.00 89.56 207 PHE A CA 1
ATOM 1620 C C . PHE A 1 207 ? -4.092 15.663 -1.055 1.00 89.56 207 PHE A C 1
ATOM 1622 O O . PHE A 1 207 ? -2.891 15.807 -0.815 1.00 89.56 207 PHE A O 1
ATOM 1629 N N . GLY A 1 208 ? -5.024 16.431 -0.488 1.00 92.62 208 GLY A N 1
ATOM 1630 C CA . GLY A 1 208 ? -4.732 17.575 0.377 1.00 92.62 208 GLY A CA 1
ATOM 1631 C C . GLY A 1 208 ? -4.916 17.317 1.875 1.00 92.62 208 GLY A C 1
ATOM 1632 O O . GLY A 1 208 ? -5.251 16.222 2.329 1.00 92.62 208 GLY A O 1
ATOM 1633 N N . GLU A 1 209 ? -4.713 18.373 2.665 1.00 93.06 209 GLU A N 1
ATOM 1634 C CA . GLU A 1 209 ? -4.921 18.347 4.119 1.00 93.06 209 GLU A CA 1
ATOM 1635 C C . GLU A 1 209 ? -6.351 17.970 4.547 1.00 93.06 209 GLU A C 1
ATOM 16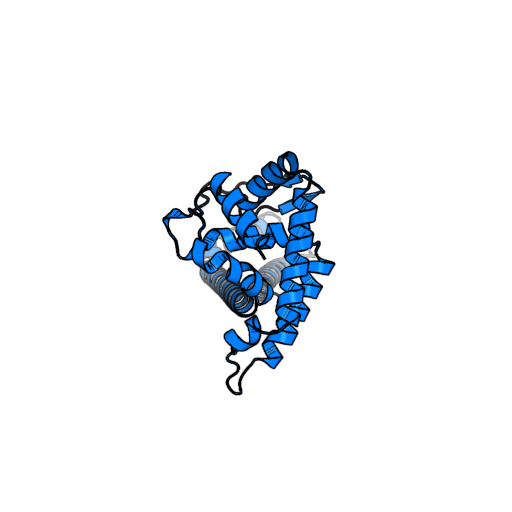37 O O . GLU A 1 209 ? -6.474 17.171 5.477 1.00 93.06 209 GLU A O 1
ATOM 1642 N N . PRO A 1 210 ? -7.430 18.455 3.896 1.00 93.50 210 PRO A N 1
ATOM 1643 C CA . PRO A 1 210 ? -8.788 18.053 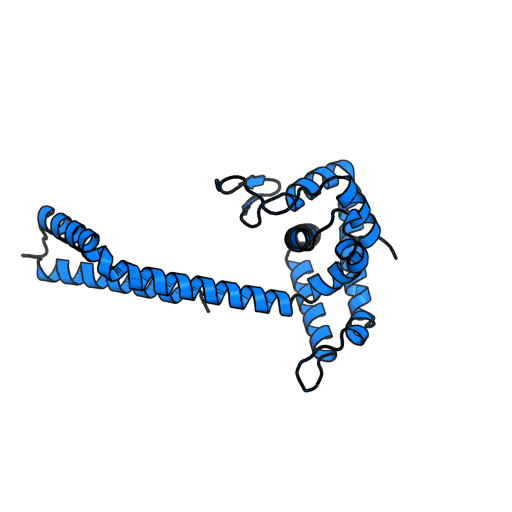4.267 1.00 93.50 210 PRO A CA 1
ATOM 1644 C C . PRO A 1 210 ? -9.000 16.540 4.136 1.00 93.50 210 PRO A C 1
ATOM 1646 O O . PRO A 1 210 ? -9.535 15.905 5.044 1.00 93.50 210 PRO A O 1
ATOM 1649 N N . GLN A 1 211 ? -8.507 15.948 3.042 1.00 94.19 211 GLN A N 1
ATOM 1650 C CA . GLN A 1 211 ? -8.578 14.506 2.807 1.00 94.19 211 GLN A CA 1
ATOM 1651 C C . GLN A 1 211 ? -7.751 13.732 3.835 1.00 94.19 211 GLN A C 1
ATOM 1653 O O . GLN A 1 211 ? -8.189 12.687 4.314 1.00 94.19 211 GLN A O 1
ATOM 1658 N N . LEU A 1 212 ? -6.575 14.248 4.212 1.00 93.69 212 LEU A N 1
ATOM 1659 C CA . LEU A 1 212 ? -5.743 13.637 5.246 1.00 93.69 212 LEU A CA 1
ATOM 1660 C C . LEU A 1 212 ? -6.476 13.539 6.583 1.00 93.69 212 LEU A C 1
ATOM 1662 O O . LEU A 1 212 ? -6.436 12.481 7.208 1.00 93.69 212 LEU A O 1
ATOM 1666 N N . VAL A 1 213 ? -7.117 14.623 7.025 1.00 92.38 213 VAL A N 1
ATOM 1667 C CA . VAL A 1 213 ? -7.834 14.648 8.308 1.00 92.38 213 VAL A CA 1
ATOM 1668 C C . VAL A 1 213 ? -8.958 13.614 8.300 1.00 92.38 213 VAL A C 1
ATOM 1670 O O . VAL A 1 213 ? -8.991 12.759 9.181 1.00 92.38 213 VAL A O 1
ATOM 1673 N N . LEU A 1 214 ? -9.793 13.604 7.254 1.00 93.19 214 LEU A N 1
ATOM 1674 C CA . LEU A 1 214 ? -10.872 12.619 7.098 1.00 93.19 214 LEU A CA 1
ATOM 1675 C C . LEU A 1 214 ? -10.350 11.174 7.107 1.00 93.19 214 LEU A C 1
ATOM 1677 O O . LEU A 1 214 ? -10.908 10.300 7.777 1.00 93.19 214 LEU A O 1
ATOM 1681 N N . LEU A 1 215 ? -9.259 10.925 6.378 1.00 93.69 215 LEU A N 1
ATOM 1682 C CA . LEU A 1 215 ? -8.637 9.610 6.279 1.00 93.69 215 LEU A CA 1
ATOM 1683 C C . LEU A 1 215 ? -8.086 9.145 7.631 1.00 93.69 215 LEU A C 1
ATOM 1685 O O . LEU A 1 215 ? -8.337 8.010 8.041 1.00 93.69 215 LEU A O 1
ATOM 1689 N N . VAL A 1 216 ? -7.342 10.006 8.329 1.00 91.38 216 VAL A N 1
ATOM 1690 C CA . VAL A 1 216 ? -6.747 9.686 9.633 1.00 91.38 216 VAL A CA 1
ATOM 1691 C C . VAL A 1 216 ? -7.839 9.462 10.674 1.00 91.38 216 VAL A C 1
ATOM 1693 O O . VAL A 1 216 ? -7.780 8.458 11.383 1.00 91.38 216 VAL A O 1
ATOM 1696 N N . ASP A 1 217 ? -8.865 10.311 10.718 1.00 91.38 217 ASP A N 1
ATOM 1697 C CA . ASP A 1 217 ? -9.986 10.156 11.647 1.00 91.38 217 ASP A CA 1
ATOM 1698 C C . ASP A 1 217 ? -10.700 8.813 11.443 1.00 91.38 217 ASP A C 1
ATOM 1700 O O . ASP A 1 217 ? -10.945 8.086 12.409 1.00 91.38 217 ASP A O 1
ATOM 1704 N N . CYS A 1 218 ? -10.944 8.402 10.196 1.00 92.12 218 CYS A N 1
ATOM 1705 C CA . CYS A 1 218 ? -11.594 7.120 9.907 1.00 92.12 218 CYS A CA 1
ATOM 1706 C C . CYS A 1 218 ? -10.726 5.899 10.242 1.00 92.12 218 CYS A C 1
ATOM 1708 O O . CYS A 1 218 ? -11.231 4.893 10.763 1.00 92.12 218 CYS A O 1
ATOM 1710 N N . LEU A 1 219 ? -9.420 5.969 9.965 1.00 89.69 219 LEU A N 1
ATOM 1711 C CA . LEU A 1 219 ? -8.481 4.892 10.296 1.00 89.69 219 LEU A CA 1
ATOM 1712 C C . LEU A 1 219 ? -8.226 4.786 11.805 1.00 89.69 219 LEU A C 1
ATOM 1714 O O . LEU A 1 219 ? -7.929 3.696 12.300 1.00 89.69 219 LEU A O 1
ATOM 1718 N N . LEU A 1 220 ? -8.356 5.894 12.539 1.00 88.75 220 LEU A N 1
ATOM 1719 C CA . LEU A 1 220 ? -8.167 5.949 13.986 1.00 88.75 220 LEU A CA 1
ATOM 1720 C C . LEU A 1 220 ? -9.466 5.844 14.791 1.00 88.75 220 LEU A C 1
ATOM 1722 O O . LEU A 1 220 ? -9.382 5.698 16.014 1.00 88.75 220 LEU A O 1
ATOM 1726 N N . ALA A 1 221 ? -10.639 5.864 14.159 1.00 85.12 221 ALA A N 1
ATOM 1727 C CA . ALA A 1 221 ? -11.921 5.630 14.819 1.00 85.12 221 ALA A CA 1
ATOM 1728 C C . ALA A 1 221 ? -12.017 4.200 15.394 1.00 85.12 221 ALA A C 1
ATOM 1730 O O . ALA A 1 221 ? -11.355 3.276 14.913 1.00 85.12 221 ALA A O 1
ATOM 1731 N N . LYS A 1 222 ? -12.824 4.021 16.451 1.00 66.06 222 LYS A N 1
ATOM 1732 C CA . LYS A 1 222 ? -13.094 2.700 17.050 1.00 66.06 222 LYS A CA 1
ATOM 1733 C C . LYS A 1 222 ? -13.941 1.813 16.133 1.00 66.06 222 LYS A C 1
ATOM 1735 O O . LYS A 1 222 ? -14.646 2.342 15.243 1.00 66.06 222 LYS A O 1
#

Secondary structure (DSSP, 8-state):
--TTHHHHHHHHHHHHHHHHHHHHT-BTTB--HHHHHHHHHHHHHTHHHHHHHHHHHHHHHHHHHHHHHHHHHHT-HHHHHHHHHHHHHHT-GGG---GGGHHHHHHHHHHHH-HHHHHHHHHHHHHHHHHTB-TTS-B-HHHHHH-HHHHHHHHHHHHHHHHHTTSHHHHHHHHHHHHTS-TTPEEEETTEEEPP---S---SPP--HHHHHHHHHHHH--

Radius of gyration: 25.14 Å; chains: 1; bounding box: 62×43×60 Å

pLDDT: mean 80.46, std 15.49, range [36.88, 97.06]

Sequence (222 aa):
MNACAPLHRTYDNAVLAFARFLEEQAVDGAVPVDRIRALADRLVAEGGELEPHFSAAEALCVSQVRAHQLDAERHNYLGRIIAKRLAHLLDDPSSGILRDHLGQLFVAIRLILGDQVYSALQNNASAIAREWAGPDGAIDWDGFYGDSRVQHIRDRVRFALARAFQRFQARKDWFLTVMNSHPHARSVGPGSFVLADAPQISTIPYFGEPQLVLLVDCLLAK

Foldseek 3Di:
DDLLPLVVVLVVVVVVVLVVVQVVQDDVNDDDPVNNVVSVVVCVVCCVVVVVVNVVSVVSSVVVVVVVVVVCVVLQLLLCLLCVLCVVLCPDVVLLDHPVLSVLVLVLLCVLCDVVRSVVLSVQSNVLQQVQQDPVRDGPVVVSNVDVVSVVSLVSSLVSLVVLCPVPPVSVVVSQCSSPADPPWDDPDDPDIDHDPDPPDPVRDRDDPSSVVVSNCSSNPD